Protein AF-A0A4R2S2D1-F1 (afdb_monomer_lite)

Sequence (231 aa):
MKLRLLSILGAMILLLSGCTYPNELNQQVDDLPIHIERVQSAVSSYQHEKKVLPYKYKEEERIFTSKYLVDFQAISGRTEIPPTAFERGGSYLYVLTDVEKKATVRVFDLRLNDKVKTFAERVGLYYQRNNEYPLGTKVSPSLYEIDFKKLGGEVSKIKSPYHSDLELSYLISDKGVLYLDYRMDYMRFIQAAKEKPAVGTDLRQWISPLSLQVPAYSPVIKWDGKEPILP

Secondary structure (DSSP, 8-state):
-HHHHHHHHHHHHHGGG----HHHHHHHHHTHHHHHHHHHHHHHHHHHHHSS--EEE-S-HHHHS-SEEE-TTTTTTTSPPPTTBGGGT-SEEEEEESTTT--EEEEEEHHHHHHHHHHHHHHHHHHHHHSS--EEEE-SSSEEEE-HHHHTS--PPEEPSS-TT-EEEEEEETT--EEEE-HHHHHHHHHH-SSPPPTT-BHHHHTGGG-SB--TT----EE-SSSEE--

Radius of gyration: 22.3 Å; chains: 1; bounding box: 44×82×48 Å

Foldseek 3Di:
DVVVVVVVVVVVVVVVVPPPPPPVLVVLVVCLVVLQVQLLVLQVVLCVVVVDGQFDAAPPCLFQVARTFHNCVSSPPSDDNDCLDVVNVHQWTWGWAPRVNDTGIAIAGNVVVVQVVVVLVLQVVLCVVPVFGQFDDDQAPFKGFGNQVSSVHDDDWDADPQDRPDTWGWMAGRVGQIATDCQVVLVVCQVPDPDHDDFFDFSQRVCPVVDRGGRGSHARWTHHPPGTGHD

Organism: NCBI:txid1544746

pLDDT: mean 88.17, std 14.42, range [39.09, 98.12]

Structure (mmCIF, N/CA/C/O backbone):
data_AF-A0A4R2S2D1-F1
#
_entry.id   AF-A0A4R2S2D1-F1
#
loop_
_atom_site.group_PDB
_atom_site.id
_atom_site.type_symbol
_atom_site.label_atom_id
_atom_site.label_alt_id
_atom_site.label_comp_id
_atom_site.label_asym_id
_atom_site.label_entity_id
_atom_site.label_seq_id
_atom_site.pdbx_PDB_ins_code
_atom_site.Cartn_x
_atom_site.Cartn_y
_atom_site.Cartn_z
_atom_site.occupancy
_atom_site.B_iso_or_equiv
_atom_site.auth_seq_id
_atom_site.auth_comp_id
_atom_site.auth_asym_id
_atom_site.auth_atom_id
_atom_site.pdbx_PDB_model_num
ATOM 1 N N . MET A 1 1 ? 17.262 61.311 14.769 1.00 52.41 1 MET A N 1
ATOM 2 C CA . MET A 1 1 ? 16.037 60.491 14.959 1.00 52.41 1 MET A CA 1
ATOM 3 C C . MET A 1 1 ? 15.709 59.572 13.782 1.00 52.41 1 MET A C 1
ATOM 5 O O . MET A 1 1 ? 15.416 58.415 14.041 1.00 52.41 1 MET A O 1
ATOM 9 N N . LYS A 1 2 ? 15.811 60.012 12.514 1.00 50.41 2 LYS A N 1
ATOM 10 C CA . LYS A 1 2 ? 15.465 59.182 11.335 1.00 50.41 2 LYS A CA 1
ATOM 11 C C . LYS A 1 2 ? 16.320 57.910 11.162 1.00 50.41 2 LYS A C 1
ATOM 13 O O . LYS A 1 2 ? 15.783 56.869 10.810 1.00 50.41 2 LYS A O 1
ATOM 18 N N . LEU A 1 3 ? 17.614 57.961 11.498 1.00 52.44 3 LEU A N 1
ATOM 19 C CA . LEU A 1 3 ? 18.520 56.805 11.379 1.00 52.44 3 LEU A CA 1
ATOM 20 C C . LEU A 1 3 ? 18.278 55.726 12.455 1.00 52.44 3 LEU A C 1
ATOM 22 O O . LEU A 1 3 ? 18.449 54.544 12.190 1.00 52.44 3 LEU A O 1
ATOM 26 N N . ARG A 1 4 ? 17.810 56.123 13.650 1.00 55.66 4 ARG A N 1
ATOM 27 C CA . ARG A 1 4 ? 17.464 55.186 14.736 1.00 55.66 4 ARG A CA 1
ATOM 28 C C . ARG A 1 4 ? 16.151 54.441 14.466 1.00 55.66 4 ARG A C 1
ATOM 30 O O . ARG A 1 4 ? 16.050 53.279 14.832 1.00 55.66 4 ARG A O 1
ATOM 37 N N . LEU A 1 5 ? 15.183 55.072 13.788 1.00 55.88 5 LEU A N 1
ATOM 38 C CA . LEU A 1 5 ? 13.944 54.398 13.370 1.00 55.88 5 LEU A CA 1
ATOM 39 C C . LEU A 1 5 ? 14.187 53.350 12.269 1.00 55.88 5 LEU A C 1
ATOM 41 O O . LEU A 1 5 ? 13.562 52.294 12.302 1.00 55.88 5 LEU A O 1
ATOM 45 N N . LEU A 1 6 ? 15.114 53.603 11.334 1.00 56.19 6 LEU A N 1
ATOM 46 C CA . LEU A 1 6 ? 15.461 52.639 10.279 1.00 56.19 6 LEU A CA 1
ATOM 47 C C . LEU A 1 6 ? 16.128 51.372 10.840 1.00 56.19 6 LEU A C 1
ATOM 49 O O . LEU A 1 6 ? 15.834 50.272 10.381 1.00 56.19 6 LEU A O 1
ATOM 53 N N . SER A 1 7 ? 16.981 51.510 11.862 1.00 58.22 7 SER A N 1
ATOM 54 C CA . SER A 1 7 ? 17.617 50.362 12.524 1.00 58.22 7 SER A CA 1
ATOM 55 C C . SER A 1 7 ? 16.629 49.502 13.318 1.00 58.22 7 SER A C 1
ATOM 57 O O . SER A 1 7 ? 16.797 48.288 13.376 1.00 58.22 7 SER A O 1
ATOM 59 N N . ILE A 1 8 ? 15.581 50.104 13.890 1.00 62.03 8 ILE A N 1
ATOM 60 C CA . ILE A 1 8 ? 14.532 49.372 14.620 1.00 62.03 8 ILE A CA 1
ATOM 61 C C . ILE A 1 8 ? 13.614 48.622 13.641 1.00 62.03 8 ILE A C 1
ATOM 63 O O . ILE A 1 8 ? 13.251 47.477 13.896 1.00 62.03 8 ILE A O 1
ATOM 67 N N . LEU A 1 9 ? 13.307 49.219 12.483 1.00 60.84 9 LEU A N 1
ATOM 68 C CA . LEU A 1 9 ? 12.490 48.578 11.448 1.00 60.84 9 LEU A CA 1
ATOM 69 C C . LEU A 1 9 ? 13.238 47.437 10.729 1.00 60.84 9 LEU A C 1
ATOM 71 O O . LEU A 1 9 ? 12.638 46.410 10.423 1.00 60.84 9 LEU A O 1
ATOM 75 N N . GLY A 1 10 ? 14.555 47.568 10.526 1.00 62.09 10 GLY A N 1
ATOM 76 C CA . GLY A 1 10 ? 15.399 46.502 9.968 1.00 62.09 10 GLY A CA 1
ATOM 77 C C . GLY A 1 10 ? 15.570 45.295 10.901 1.00 62.09 10 GLY A C 1
ATOM 78 O O . GLY A 1 10 ? 15.587 44.157 10.438 1.00 62.09 10 GLY A O 1
ATOM 79 N N . ALA A 1 11 ? 15.623 45.522 12.218 1.00 59.75 11 ALA A N 1
ATOM 80 C CA . ALA A 1 11 ? 15.702 44.447 13.210 1.00 59.75 11 ALA A CA 1
ATOM 81 C C . ALA A 1 11 ? 14.396 43.634 13.312 1.00 59.75 11 ALA A C 1
ATOM 83 O O . ALA A 1 11 ? 14.432 42.435 13.583 1.00 59.75 11 ALA A O 1
ATOM 84 N N . MET A 1 12 ? 13.247 44.260 13.041 1.00 59.00 12 MET A N 1
ATOM 85 C CA . MET A 1 12 ? 11.941 43.599 13.087 1.00 59.00 12 MET 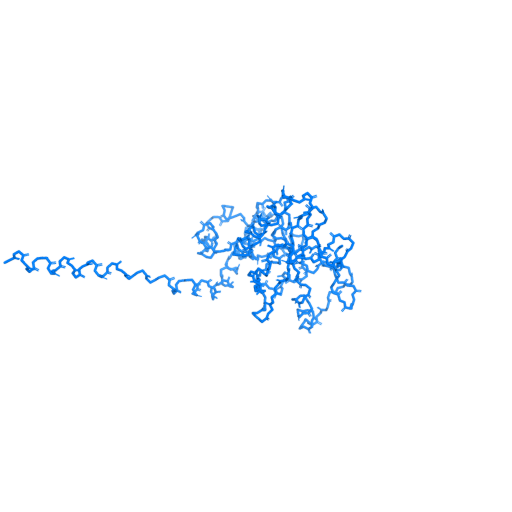A CA 1
ATOM 86 C C . MET A 1 12 ? 11.717 42.656 11.892 1.00 59.00 12 MET A C 1
ATOM 88 O O . MET A 1 12 ? 11.091 41.615 12.056 1.00 59.00 12 MET A O 1
ATOM 92 N N . ILE A 1 13 ? 12.297 42.952 10.720 1.00 60.38 13 ILE A N 1
ATOM 93 C CA . ILE A 1 13 ? 12.210 42.099 9.515 1.00 60.38 13 ILE A CA 1
ATOM 94 C C . ILE A 1 13 ? 13.024 40.802 9.679 1.00 60.38 13 ILE A C 1
ATOM 96 O O . ILE A 1 13 ? 12.615 39.750 9.193 1.00 60.38 13 ILE A O 1
ATOM 100 N N . LEU A 1 14 ? 14.132 40.832 10.429 1.00 58.16 14 LEU A N 1
ATOM 101 C CA . LEU A 1 14 ? 14.940 39.634 10.698 1.00 58.16 14 LEU A CA 1
ATOM 102 C C . LEU A 1 14 ? 14.238 38.636 11.637 1.00 58.16 14 LEU A C 1
ATOM 104 O O . LEU A 1 14 ? 14.454 37.433 11.509 1.00 58.16 14 LEU A O 1
ATOM 108 N N . LEU A 1 15 ? 13.338 39.105 12.511 1.00 55.78 15 LEU A N 1
ATOM 109 C CA . LEU A 1 15 ? 12.553 38.254 13.418 1.00 55.78 15 LEU A CA 1
ATOM 110 C C . LEU A 1 15 ? 11.395 37.511 12.725 1.00 55.78 15 LEU A C 1
ATOM 112 O O . LEU A 1 15 ? 10.888 36.538 13.273 1.00 55.78 15 LEU A O 1
ATOM 116 N N . LEU A 1 16 ? 11.008 37.915 11.510 1.00 53.25 16 LEU A N 1
ATOM 117 C CA . LEU A 1 16 ? 9.993 37.225 10.698 1.00 53.25 16 LEU A CA 1
ATOM 118 C C . LEU A 1 16 ? 10.577 36.125 9.792 1.00 53.25 16 LEU A C 1
ATOM 120 O O . LEU A 1 16 ? 9.830 35.456 9.087 1.00 53.25 16 LEU A O 1
ATOM 124 N N . SER A 1 17 ? 11.895 35.897 9.831 1.00 51.44 17 SER A N 1
ATOM 125 C CA . SER A 1 17 ? 12.558 34.842 9.040 1.00 51.44 17 SER A CA 1
ATOM 126 C C . SER A 1 17 ? 12.583 33.479 9.752 1.00 51.44 17 SER A C 1
ATOM 128 O O . SER A 1 17 ? 13.152 32.517 9.241 1.00 51.44 17 SER A O 1
ATOM 130 N N . GLY A 1 18 ? 11.982 33.382 10.941 1.00 49.09 18 GLY A N 1
ATOM 131 C CA . GLY A 1 18 ? 11.894 32.164 11.745 1.00 49.09 18 GLY A CA 1
ATOM 132 C C . GLY A 1 18 ? 10.680 31.303 11.401 1.00 49.09 18 GLY A C 1
ATOM 133 O O . GLY A 1 18 ? 9.847 31.054 12.264 1.00 49.09 18 GLY A O 1
ATOM 134 N N . CYS A 1 19 ? 10.565 30.824 10.161 1.00 55.53 19 CYS A N 1
ATOM 135 C CA . CYS A 1 19 ? 9.655 29.719 9.851 1.00 55.53 19 CYS A CA 1
ATOM 136 C C . CYS A 1 19 ? 10.265 28.408 10.369 1.00 55.53 19 CYS A C 1
ATOM 138 O O . CYS A 1 19 ? 10.917 27.669 9.633 1.00 55.53 19 CYS A O 1
ATOM 140 N N . THR A 1 20 ? 10.068 28.103 11.650 1.00 45.72 20 THR A N 1
ATOM 141 C CA . THR A 1 20 ? 10.385 26.792 12.228 1.00 45.72 20 THR A CA 1
ATOM 142 C C . THR A 1 20 ? 9.319 25.763 11.829 1.00 45.72 20 THR A C 1
ATOM 144 O O . THR A 1 20 ? 8.467 25.404 12.628 1.00 45.72 20 THR A O 1
ATOM 147 N N . TYR A 1 21 ? 9.375 25.280 10.587 1.00 50.12 21 TYR A N 1
ATOM 148 C CA . TYR A 1 21 ? 8.619 24.121 10.084 1.00 50.12 21 TYR A CA 1
ATOM 149 C C . TYR A 1 21 ? 9.302 22.723 10.158 1.00 50.12 21 TYR A C 1
ATOM 151 O O . TYR A 1 21 ? 8.706 21.776 9.649 1.00 50.12 21 TYR A O 1
ATOM 159 N N . PRO A 1 22 ? 10.490 22.485 10.772 1.00 41.56 22 PRO A N 1
ATOM 160 C CA . PRO A 1 22 ? 11.024 21.113 10.843 1.00 41.56 22 PRO A CA 1
ATOM 161 C C . PRO A 1 22 ? 10.420 20.241 11.955 1.00 41.56 22 PRO A C 1
ATOM 163 O O . PRO A 1 22 ? 10.513 19.019 11.878 1.00 41.56 22 PRO A O 1
ATOM 166 N N . ASN A 1 23 ? 9.860 20.840 13.015 1.00 39.09 23 ASN A N 1
ATOM 167 C CA . ASN A 1 23 ? 9.545 20.099 14.244 1.00 39.09 23 ASN A CA 1
ATOM 168 C C . ASN A 1 23 ? 8.127 19.499 14.257 1.00 39.09 23 ASN A C 1
ATOM 170 O O . ASN A 1 23 ? 7.932 18.412 14.793 1.00 39.09 23 ASN A O 1
ATOM 174 N N . GLU A 1 24 ? 7.157 20.152 13.610 1.00 42.94 24 GLU A N 1
ATOM 175 C CA . GLU A 1 24 ? 5.775 19.650 13.530 1.00 42.94 24 GLU A CA 1
ATOM 176 C C . GLU A 1 24 ? 5.662 18.394 12.653 1.00 42.94 24 GLU A C 1
ATOM 178 O O . GLU A 1 24 ? 4.937 17.465 13.000 1.00 42.94 24 GLU A O 1
ATOM 183 N N . LEU A 1 25 ? 6.435 18.313 11.560 1.00 44.09 25 LEU A N 1
ATOM 184 C CA . LEU A 1 25 ? 6.447 17.132 10.687 1.00 44.09 25 LEU A CA 1
ATOM 185 C C . LEU A 1 25 ? 6.977 15.877 11.397 1.00 44.09 25 LEU A C 1
ATOM 187 O O . LEU A 1 25 ? 6.502 14.779 11.117 1.00 44.09 25 LEU A O 1
ATOM 191 N N . ASN A 1 26 ? 7.952 16.032 12.298 1.00 43.12 26 ASN A N 1
ATOM 192 C CA . ASN A 1 26 ? 8.534 14.906 13.030 1.00 43.12 26 ASN A CA 1
ATOM 193 C C . ASN A 1 26 ? 7.620 14.439 14.175 1.00 43.12 26 ASN A C 1
ATOM 195 O O . ASN A 1 26 ? 7.424 13.238 14.325 1.00 43.12 26 ASN A O 1
ATOM 199 N N . GLN A 1 27 ? 6.974 15.358 14.907 1.00 43.22 27 GLN A N 1
ATOM 200 C CA . GLN A 1 27 ? 5.973 14.999 15.929 1.00 43.22 27 GLN A CA 1
ATOM 201 C C . GLN A 1 27 ? 4.743 14.296 15.323 1.00 43.22 27 GLN A C 1
ATOM 203 O O . GLN A 1 27 ? 4.222 13.340 15.891 1.00 43.22 27 GLN A O 1
ATOM 208 N N . GLN A 1 28 ? 4.318 14.694 14.118 1.00 49.19 28 GLN A N 1
ATOM 209 C CA . GLN A 1 28 ? 3.194 14.064 13.414 1.00 49.19 28 GLN A CA 1
ATOM 210 C C . GLN A 1 28 ? 3.422 12.587 13.045 1.00 49.19 28 GLN A C 1
ATOM 212 O O . GLN A 1 28 ? 2.443 11.854 12.881 1.00 49.19 28 GLN A O 1
ATOM 217 N N . VAL A 1 29 ? 4.673 12.139 12.884 1.00 54.09 29 VAL A N 1
ATOM 218 C CA . VAL A 1 29 ? 4.982 10.729 12.583 1.00 54.09 29 VAL A CA 1
ATOM 219 C C . VAL A 1 29 ? 4.905 9.865 13.846 1.00 54.09 29 VAL A C 1
ATOM 221 O O . VAL A 1 29 ? 4.351 8.768 13.770 1.00 54.09 29 VAL A O 1
ATOM 224 N N . ASP A 1 30 ? 5.360 10.372 14.995 1.00 63.72 30 ASP A N 1
ATOM 225 C CA . ASP A 1 30 ? 5.328 9.641 16.272 1.00 63.72 30 ASP A CA 1
ATOM 226 C C . ASP A 1 30 ? 3.899 9.462 16.815 1.00 63.72 30 ASP A C 1
ATOM 228 O O . ASP A 1 30 ? 3.574 8.418 17.380 1.00 63.72 30 ASP A O 1
ATOM 232 N N . ASP A 1 31 ? 3.003 10.420 16.555 1.00 85.81 31 ASP A N 1
ATOM 233 C CA . ASP A 1 31 ? 1.603 10.363 17.004 1.00 85.81 31 ASP A CA 1
ATOM 234 C C . ASP A 1 31 ? 0.675 9.583 16.058 1.00 85.81 31 ASP A C 1
ATOM 236 O O . ASP A 1 31 ? -0.514 9.404 16.342 1.00 85.81 31 ASP A O 1
ATOM 240 N N . LEU A 1 32 ? 1.164 9.116 14.904 1.00 91.38 32 LEU A N 1
ATOM 241 C CA . LEU A 1 32 ? 0.341 8.384 13.936 1.00 91.38 32 LEU A CA 1
ATOM 242 C C . LEU A 1 32 ? -0.402 7.170 14.541 1.00 91.38 32 LEU A C 1
ATOM 244 O O . LEU A 1 32 ? -1.595 7.033 14.252 1.00 91.38 32 LEU A O 1
ATOM 248 N N . PRO A 1 33 ? 0.215 6.316 15.387 1.00 93.75 33 PRO A N 1
ATOM 249 C CA . PRO A 1 33 ? -0.498 5.221 16.044 1.00 93.75 33 PRO A CA 1
ATOM 250 C C . PRO A 1 33 ? -1.671 5.725 16.898 1.00 93.75 33 PRO A C 1
ATOM 252 O O . PRO A 1 33 ? -2.781 5.208 16.782 1.00 93.75 33 PRO A O 1
ATOM 255 N N . ILE A 1 34 ? -1.453 6.787 17.682 1.00 94.94 34 ILE A N 1
ATOM 256 C CA . ILE A 1 34 ? -2.469 7.399 18.551 1.00 94.94 34 ILE A CA 1
ATOM 257 C C . ILE A 1 34 ? -3.626 7.947 17.708 1.00 94.94 34 ILE A C 1
ATOM 259 O O . ILE A 1 34 ? -4.801 7.744 18.026 1.00 94.94 34 ILE A O 1
ATOM 263 N N . HIS A 1 35 ? -3.316 8.611 16.594 1.00 95.75 35 HIS A N 1
ATOM 264 C CA . HIS A 1 35 ? -4.328 9.113 15.673 1.00 95.75 35 HIS A CA 1
ATOM 265 C C . HIS A 1 35 ? -5.163 7.988 15.048 1.00 95.75 35 HIS A C 1
ATOM 267 O O . HIS A 1 35 ? -6.390 8.098 14.992 1.00 95.75 35 HIS A O 1
ATOM 273 N N . ILE A 1 36 ? -4.525 6.893 14.622 1.00 96.50 36 ILE A N 1
ATOM 274 C CA . ILE A 1 36 ? -5.213 5.715 14.079 1.00 96.50 36 ILE A CA 1
ATOM 275 C C . ILE A 1 36 ? -6.134 5.092 15.125 1.00 96.50 36 ILE A C 1
ATOM 277 O O . ILE A 1 36 ? -7.293 4.822 14.813 1.00 96.50 36 ILE A O 1
ATOM 281 N N . GLU A 1 37 ? -5.673 4.914 16.362 1.00 96.44 37 GLU A N 1
ATOM 282 C CA . GLU A 1 37 ? -6.500 4.378 17.449 1.00 96.44 37 GLU A CA 1
ATOM 283 C C . GLU A 1 37 ? -7.700 5.276 17.763 1.00 96.44 37 GLU A C 1
ATOM 285 O O . GLU A 1 37 ? -8.822 4.789 17.936 1.00 96.44 37 GLU A O 1
ATOM 290 N N . ARG A 1 38 ? -7.504 6.599 17.765 1.00 96.81 38 ARG A N 1
ATOM 291 C CA . ARG A 1 38 ? -8.589 7.562 17.977 1.00 96.81 38 ARG A CA 1
ATOM 292 C C . ARG A 1 38 ? -9.660 7.454 16.890 1.00 96.81 38 ARG A C 1
ATOM 294 O O . ARG A 1 38 ? -10.852 7.408 17.202 1.00 96.81 38 ARG A O 1
ATOM 301 N N . VAL A 1 39 ? -9.248 7.376 15.624 1.00 98.06 39 VAL A N 1
ATOM 302 C CA . VAL A 1 39 ? -10.174 7.193 14.496 1.00 98.06 39 VAL A CA 1
ATOM 303 C C . VAL A 1 39 ? -10.835 5.815 14.554 1.00 98.06 39 VAL A C 1
ATOM 305 O O . VAL A 1 39 ? -12.047 5.725 14.370 1.00 98.06 39 VAL A O 1
ATOM 308 N N . GLN A 1 40 ? -10.094 4.755 14.890 1.00 97.88 40 GLN A N 1
ATOM 309 C CA . GLN A 1 40 ? -10.640 3.410 15.088 1.00 97.88 40 GLN A CA 1
ATOM 310 C C . GLN A 1 40 ? -11.744 3.399 16.145 1.00 97.88 40 GLN A C 1
ATOM 312 O O . GLN A 1 40 ? -12.795 2.807 15.914 1.00 97.88 40 GLN A O 1
ATOM 317 N N . SER A 1 41 ? -11.540 4.064 17.282 1.00 97.88 41 SER A N 1
ATOM 318 C CA . SER A 1 41 ? -12.549 4.162 18.341 1.00 97.88 41 SER A CA 1
ATOM 319 C C . SER A 1 41 ? -13.828 4.850 17.847 1.00 97.88 41 SER A C 1
ATOM 321 O O . SER A 1 41 ? -14.935 4.349 18.061 1.00 97.88 41 SER A O 1
ATOM 323 N N . ALA A 1 42 ? -13.691 5.945 17.092 1.00 98.06 42 ALA A N 1
ATOM 324 C CA . ALA A 1 42 ? -14.827 6.652 16.503 1.00 98.06 42 ALA A CA 1
ATOM 325 C C . ALA A 1 42 ? -15.583 5.807 15.464 1.00 98.06 42 ALA A C 1
ATOM 327 O O . ALA A 1 42 ? -16.815 5.783 15.476 1.00 98.06 42 ALA A O 1
ATOM 328 N N . VAL A 1 43 ? -14.858 5.078 14.608 1.00 98.12 43 VAL A N 1
ATOM 329 C CA . VAL A 1 43 ? -15.425 4.128 13.637 1.00 98.12 43 VAL A CA 1
ATOM 330 C C . VAL A 1 43 ? -16.186 3.012 14.355 1.00 98.12 43 VAL A C 1
ATOM 332 O O . VAL A 1 43 ? -17.338 2.747 14.014 1.00 98.12 43 VAL A O 1
ATOM 335 N N . SER A 1 44 ? -15.587 2.405 15.382 1.00 97.38 44 SER A N 1
ATOM 336 C CA . SER A 1 44 ? -16.212 1.342 16.178 1.00 97.38 44 SER A CA 1
ATOM 337 C C . SER A 1 44 ? -17.476 1.833 16.891 1.00 97.38 44 SER A C 1
ATOM 339 O O . SER A 1 44 ? -18.506 1.161 16.859 1.00 97.38 44 SER A O 1
ATOM 341 N N . SER A 1 45 ? -17.435 3.028 17.492 1.00 97.44 45 SER A N 1
ATOM 342 C CA . SER A 1 45 ? -18.599 3.661 18.127 1.00 97.44 45 SER A CA 1
ATOM 343 C C . SER A 1 45 ? -19.722 3.920 17.117 1.00 97.44 45 SER A C 1
ATOM 345 O O . SER A 1 45 ? -20.880 3.580 17.373 1.00 97.44 45 SER A O 1
ATOM 347 N N . TYR A 1 46 ? -19.382 4.459 15.943 1.00 97.69 46 TYR A N 1
ATOM 348 C CA . TYR A 1 46 ? -20.338 4.696 14.865 1.00 97.69 46 TYR A CA 1
ATOM 349 C C . TYR A 1 46 ? -20.980 3.391 14.380 1.00 97.69 46 TYR A C 1
ATOM 351 O O . TYR A 1 46 ? -22.204 3.312 14.291 1.00 97.69 46 TYR A O 1
ATOM 359 N N . GLN A 1 47 ? -20.180 2.350 14.129 1.00 96.62 47 GLN A N 1
ATOM 360 C CA . GLN A 1 47 ? -20.678 1.042 13.703 1.00 96.62 47 GLN A CA 1
ATOM 361 C C . GLN A 1 47 ? -21.581 0.408 14.764 1.00 96.62 47 GLN A C 1
ATOM 363 O O . GLN A 1 47 ? -22.620 -0.161 14.431 1.00 96.62 47 GLN A O 1
ATOM 368 N N . HIS A 1 48 ? -21.224 0.528 16.043 1.00 96.00 48 HIS A N 1
ATOM 369 C CA . HIS A 1 48 ? -22.034 0.001 17.135 1.00 96.00 48 HIS A CA 1
ATOM 370 C C . HIS A 1 48 ? -23.428 0.647 17.183 1.00 96.00 48 HIS A C 1
ATOM 372 O O . HIS A 1 48 ? -24.421 -0.065 17.355 1.00 96.00 48 HIS A O 1
ATOM 378 N N . GLU A 1 49 ? -23.508 1.968 16.999 1.00 96.94 49 GLU A N 1
ATOM 379 C CA . GLU A 1 49 ? -24.765 2.722 17.045 1.00 96.94 49 GLU A CA 1
ATOM 380 C C . GLU A 1 49 ? -25.585 2.590 15.754 1.00 96.94 49 GLU A C 1
ATOM 382 O O . GLU A 1 49 ? -26.780 2.309 15.806 1.00 96.94 49 GLU A O 1
ATOM 387 N N . LYS A 1 50 ? -24.958 2.792 14.590 1.00 96.44 50 LYS A N 1
ATOM 388 C CA . LYS A 1 50 ? -25.645 2.866 13.290 1.00 96.44 50 LYS A CA 1
ATOM 389 C C . LYS A 1 50 ? -25.750 1.525 12.568 1.00 96.44 50 LYS A C 1
ATOM 391 O O . LYS A 1 50 ? -26.456 1.439 11.570 1.00 96.44 50 LYS A O 1
ATOM 396 N N . LYS A 1 51 ? -25.048 0.491 13.045 1.00 96.12 51 LYS A N 1
ATOM 397 C CA . LYS A 1 51 ? -24.951 -0.846 12.424 1.00 96.12 51 LYS A CA 1
ATOM 398 C C . LYS A 1 51 ? -24.384 -0.847 10.995 1.00 96.12 51 LYS A C 1
ATOM 400 O O . LYS A 1 51 ? -24.476 -1.854 10.303 1.00 96.12 51 LYS A O 1
ATOM 405 N N . VAL A 1 52 ? -23.749 0.249 10.577 1.00 96.00 52 VAL A N 1
ATOM 406 C CA . VAL A 1 52 ? -23.070 0.412 9.282 1.00 96.00 52 VAL A CA 1
ATOM 407 C C . VAL A 1 52 ? -21.705 1.073 9.484 1.00 96.00 52 VAL A C 1
ATOM 409 O O . VAL A 1 52 ? -21.494 1.772 10.474 1.00 96.00 52 VAL A O 1
ATOM 412 N N . LEU A 1 53 ? -20.765 0.842 8.565 1.00 97.06 53 LEU A N 1
ATOM 413 C CA . LEU A 1 53 ? -19.425 1.436 8.620 1.00 97.06 53 LEU A CA 1
ATOM 414 C C . LEU A 1 53 ? -19.410 2.843 7.989 1.00 97.06 53 LEU A C 1
ATOM 416 O O . LEU A 1 53 ? -20.040 3.038 6.949 1.00 97.06 53 LEU A O 1
ATOM 420 N N . PRO A 1 54 ? -18.668 3.811 8.558 1.00 97.19 54 PRO A N 1
ATOM 421 C CA . PRO A 1 54 ? -18.555 5.159 8.012 1.00 97.19 54 PRO A CA 1
ATOM 422 C C . PRO A 1 54 ? -17.458 5.216 6.940 1.00 97.19 54 PRO A C 1
ATOM 424 O O . PRO A 1 54 ? -16.297 5.505 7.240 1.00 97.19 54 PRO A O 1
ATOM 427 N N . TYR A 1 55 ? -17.808 4.924 5.686 1.00 97.00 55 TYR A N 1
ATOM 428 C CA . TYR A 1 55 ? -16.852 4.958 4.578 1.00 97.00 55 TYR A CA 1
ATOM 429 C C . TYR A 1 55 ? -17.379 5.641 3.318 1.00 97.00 55 TYR A C 1
ATOM 431 O O . TYR A 1 55 ? -18.573 5.640 3.028 1.00 97.00 55 TYR A O 1
ATOM 439 N N . LYS A 1 56 ? -16.441 6.141 2.512 1.00 95.25 56 LYS A N 1
ATOM 440 C CA . LYS A 1 56 ? -16.640 6.531 1.116 1.00 95.25 56 LYS A CA 1
ATOM 441 C C . LYS A 1 56 ? -16.052 5.451 0.217 1.00 95.25 56 LYS A C 1
ATOM 443 O O . LYS A 1 56 ? -14.858 5.153 0.298 1.00 95.25 56 LYS A O 1
ATOM 448 N N . TYR A 1 57 ? -16.892 4.869 -0.636 1.00 93.56 57 TYR A N 1
ATOM 449 C CA . TYR A 1 57 ? -16.465 3.822 -1.559 1.00 93.56 57 TYR A CA 1
ATOM 450 C C . TYR A 1 57 ? -15.594 4.393 -2.687 1.00 93.56 57 TYR A C 1
ATOM 452 O O . TYR A 1 57 ? -15.885 5.457 -3.242 1.00 93.56 57 TYR A O 1
ATOM 460 N N . LYS A 1 58 ? -14.533 3.668 -3.040 1.00 88.00 58 LYS A N 1
ATOM 461 C CA . LYS A 1 58 ? -13.654 3.927 -4.181 1.00 88.00 58 LYS A CA 1
ATOM 462 C C . LYS A 1 58 ? -13.513 2.651 -4.996 1.00 88.00 58 LYS A C 1
ATOM 464 O O . LYS A 1 58 ? -13.120 1.616 -4.473 1.00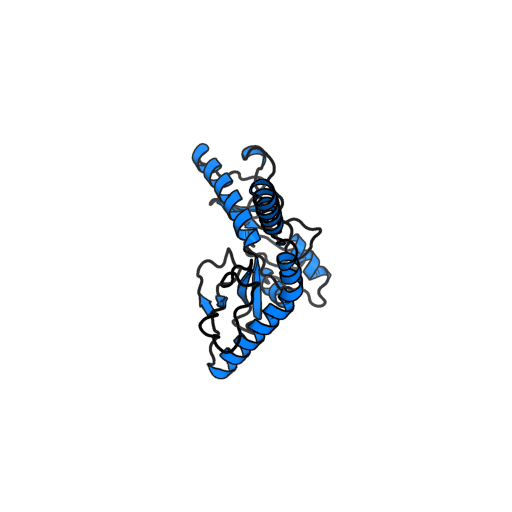 88.00 58 LYS A O 1
ATOM 469 N N . GLU A 1 59 ? -13.820 2.744 -6.283 1.00 83.38 59 GLU A N 1
ATOM 470 C CA . GLU A 1 59 ? -13.753 1.596 -7.187 1.00 83.38 59 GLU A CA 1
ATOM 471 C C . GLU A 1 59 ? -12.302 1.167 -7.465 1.00 83.38 59 GLU A C 1
ATOM 473 O O . GLU A 1 59 ? -11.995 -0.027 -7.473 1.00 83.38 59 GLU A O 1
ATOM 478 N N . GLU A 1 60 ? -11.388 2.134 -7.615 1.00 80.50 60 GLU A N 1
ATOM 479 C CA . GLU A 1 60 ? -9.963 1.870 -7.834 1.00 80.50 60 GLU A CA 1
ATOM 480 C C . GLU A 1 60 ? -9.262 1.426 -6.538 1.00 80.50 60 GLU A C 1
ATOM 482 O O . GLU A 1 60 ? -8.682 2.221 -5.800 1.00 80.50 60 GLU A O 1
ATOM 487 N N . GLU A 1 61 ? -9.271 0.117 -6.287 1.00 82.06 61 GLU A N 1
ATOM 488 C CA . GLU A 1 61 ? -8.571 -0.497 -5.151 1.00 82.06 61 GLU A CA 1
ATOM 489 C C . GLU A 1 61 ? -7.045 -0.468 -5.313 1.00 82.06 61 GLU A C 1
ATOM 491 O O . GLU A 1 61 ? -6.323 -0.449 -4.325 1.00 82.06 61 GLU A O 1
ATOM 496 N N . ARG A 1 62 ? -6.531 -0.460 -6.550 1.00 85.88 62 ARG A N 1
ATOM 497 C CA . ARG A 1 62 ? -5.093 -0.596 -6.844 1.00 85.88 62 ARG A CA 1
ATOM 498 C C . ARG A 1 62 ? -4.228 0.387 -6.050 1.00 85.88 62 ARG A C 1
ATOM 500 O O . ARG A 1 62 ? -3.189 -0.003 -5.533 1.00 85.88 62 ARG A O 1
ATOM 507 N N . ILE A 1 63 ? -4.644 1.651 -5.974 1.00 84.44 63 ILE A N 1
ATOM 508 C CA . ILE A 1 63 ? -3.861 2.708 -5.323 1.00 84.44 63 ILE A CA 1
ATOM 509 C C . ILE A 1 63 ? -3.829 2.481 -3.813 1.00 84.44 63 ILE A C 1
ATOM 511 O O . ILE A 1 63 ? -2.756 2.378 -3.227 1.00 84.44 63 ILE A O 1
ATOM 515 N N . PHE A 1 64 ? -5.001 2.368 -3.191 1.00 82.75 64 PHE A N 1
ATOM 516 C CA . PHE A 1 64 ? -5.133 2.360 -1.733 1.00 82.75 64 PHE A CA 1
ATOM 517 C C . PHE A 1 64 ? -5.066 0.964 -1.112 1.00 82.75 64 PHE A C 1
ATOM 519 O O . PHE A 1 64 ? -5.122 0.852 0.106 1.00 82.75 64 PHE A O 1
ATOM 526 N N . THR A 1 65 ? -5.056 -0.088 -1.935 1.00 85.06 65 THR A N 1
ATOM 527 C CA . THR A 1 65 ? -5.272 -1.495 -1.540 1.00 85.06 65 THR A CA 1
ATOM 528 C C . THR A 1 65 ? -6.473 -1.709 -0.612 1.00 85.06 65 THR A C 1
ATOM 530 O O . THR A 1 65 ? -6.571 -2.683 0.132 1.00 85.06 65 THR A O 1
ATOM 533 N N . SER A 1 66 ? -7.428 -0.787 -0.714 1.00 87.38 66 SER A N 1
ATOM 534 C CA . SER A 1 66 ? -8.722 -0.767 -0.059 1.00 87.38 66 SER A CA 1
ATOM 535 C C . SER A 1 66 ? -9.690 0.026 -0.935 1.00 87.38 66 SER A C 1
ATOM 537 O O . SER A 1 66 ? -9.298 0.951 -1.648 1.00 87.38 66 SER A O 1
ATOM 539 N N . LYS A 1 67 ? -10.971 -0.331 -0.864 1.00 91.50 67 LYS A N 1
ATOM 540 C CA . LYS A 1 67 ? -12.069 0.392 -1.516 1.00 91.50 67 LYS A CA 1
ATOM 541 C C . LYS A 1 67 ? -12.788 1.354 -0.572 1.00 91.50 67 LYS A C 1
ATOM 543 O O . LYS A 1 67 ? -13.768 1.975 -0.969 1.00 91.50 67 LYS A O 1
ATOM 548 N N . TYR A 1 68 ? -12.348 1.462 0.679 1.00 95.06 68 TYR A N 1
ATOM 549 C CA . TYR A 1 68 ? -13.130 2.063 1.755 1.00 95.06 68 TYR A CA 1
ATOM 550 C C . TYR A 1 68 ? -12.328 3.178 2.424 1.00 95.06 68 TYR A C 1
ATOM 552 O O . TYR A 1 68 ? -11.586 2.932 3.371 1.00 95.06 68 TYR A O 1
ATOM 560 N N . LEU A 1 69 ? -12.463 4.413 1.941 1.00 95.75 69 LEU A N 1
ATOM 561 C CA . LEU A 1 69 ? -11.899 5.574 2.638 1.00 95.75 69 LEU A CA 1
ATOM 562 C C . LEU A 1 69 ? -12.758 5.888 3.863 1.00 95.75 69 LEU A C 1
ATOM 564 O O . LEU A 1 69 ? -13.980 5.833 3.764 1.00 95.75 69 LEU A O 1
ATOM 568 N N . VAL A 1 70 ? -12.155 6.245 4.994 1.00 97.50 70 VAL A N 1
ATOM 569 C CA . VAL A 1 70 ? -12.912 6.658 6.186 1.00 97.50 70 VAL A CA 1
ATOM 570 C C . VAL A 1 70 ? -13.711 7.924 5.876 1.00 97.50 70 VAL A C 1
ATOM 572 O O . VAL A 1 70 ? -13.179 8.899 5.346 1.00 97.50 70 VAL A O 1
ATOM 575 N N . ASP A 1 71 ? -15.000 7.926 6.218 1.00 97.44 71 ASP A N 1
ATOM 576 C CA . ASP A 1 71 ? -15.836 9.117 6.099 1.00 97.44 71 ASP A CA 1
ATOM 577 C C . ASP A 1 71 ? -15.809 9.944 7.390 1.00 97.44 71 ASP A C 1
ATOM 579 O O . ASP A 1 71 ? -16.625 9.754 8.295 1.00 97.44 71 ASP A O 1
ATOM 583 N N . PHE A 1 72 ? -14.884 10.904 7.461 1.00 97.38 72 PHE A N 1
ATOM 584 C CA . PHE A 1 72 ? -14.785 11.828 8.594 1.00 97.38 72 PHE A CA 1
ATOM 585 C C . PHE A 1 72 ? -16.044 12.675 8.821 1.00 97.38 72 PHE A C 1
ATOM 587 O O . PHE A 1 72 ? -16.298 13.092 9.950 1.00 97.38 72 PHE A O 1
ATOM 594 N N . GLN A 1 73 ? -16.858 12.915 7.787 1.00 95.69 73 GLN A N 1
ATOM 595 C CA . GLN A 1 73 ? -18.110 13.653 7.942 1.00 95.69 73 GLN A CA 1
ATOM 596 C C . GLN A 1 73 ? -19.142 12.817 8.707 1.00 95.69 73 GLN A C 1
ATOM 598 O O . GLN A 1 73 ? -19.816 13.334 9.599 1.00 95.69 73 GLN A O 1
ATOM 603 N N . ALA A 1 74 ? -19.223 11.516 8.415 1.00 96.19 74 ALA A N 1
ATOM 604 C CA . ALA A 1 74 ? -20.133 10.594 9.093 1.00 96.19 74 ALA A CA 1
ATOM 605 C C . ALA A 1 74 ? -19.809 10.430 10.589 1.00 96.19 74 ALA A C 1
ATOM 607 O O . ALA A 1 74 ? -20.718 10.288 11.405 1.00 96.19 74 ALA A O 1
ATOM 608 N N . ILE A 1 75 ? -18.527 10.486 10.963 1.00 95.56 75 ILE A N 1
ATOM 609 C CA . ILE A 1 75 ? -18.073 10.409 12.364 1.00 95.56 75 ILE A CA 1
ATOM 610 C C . ILE A 1 75 ? -17.824 11.781 13.006 1.00 95.56 75 ILE A C 1
ATOM 612 O O . ILE A 1 75 ? -17.233 11.858 14.088 1.00 95.56 75 ILE A O 1
ATOM 616 N N . SER A 1 76 ? -18.287 12.859 12.367 1.00 90.31 76 SER A N 1
ATOM 617 C CA . SER A 1 76 ? -18.198 14.207 12.927 1.00 90.31 76 SER A CA 1
ATOM 618 C C . SER A 1 76 ? -18.890 14.270 14.299 1.00 90.31 76 SER A C 1
ATOM 620 O O . SER A 1 76 ? -19.957 13.696 14.512 1.00 90.31 76 SER A O 1
ATOM 622 N N . GLY A 1 77 ? -18.221 14.881 15.281 1.00 90.19 77 GLY A N 1
ATOM 623 C CA . GLY A 1 77 ? -18.670 14.919 16.680 1.00 90.19 77 GLY A CA 1
ATOM 624 C C . GLY A 1 77 ? -18.265 13.714 17.543 1.00 90.19 77 GLY A C 1
ATOM 625 O O . GLY A 1 77 ? -18.365 13.799 18.762 1.00 90.19 77 GLY A O 1
ATOM 626 N N . ARG A 1 78 ? -17.759 12.617 16.957 1.00 93.00 78 ARG A N 1
ATOM 627 C CA . ARG A 1 78 ? -17.155 11.494 17.716 1.00 93.00 78 ARG A CA 1
ATOM 628 C C . ARG A 1 78 ? -15.650 11.622 17.853 1.00 93.00 78 ARG A C 1
ATOM 630 O O . ARG A 1 78 ? -15.059 11.122 18.804 1.00 93.00 78 ARG A O 1
ATOM 637 N N . THR A 1 79 ? -15.027 12.254 16.871 1.00 92.38 79 THR A N 1
ATOM 638 C CA . THR A 1 79 ? -13.605 12.553 16.878 1.00 92.38 79 THR A CA 1
ATOM 639 C C . THR A 1 79 ? -13.336 13.775 16.023 1.00 92.38 79 THR A C 1
ATOM 641 O O . THR A 1 79 ? -14.058 14.053 15.062 1.00 92.38 79 THR A O 1
ATOM 644 N N . GLU A 1 80 ? -12.284 14.501 16.370 1.00 93.25 80 GLU A N 1
ATOM 645 C CA . GLU A 1 80 ? -11.715 15.498 15.481 1.00 93.25 80 GLU A CA 1
ATOM 646 C C . GLU A 1 80 ? -10.877 14.811 14.404 1.00 93.25 80 GLU A C 1
ATOM 648 O O . GLU A 1 80 ? -10.202 13.806 14.660 1.00 93.25 80 GLU A O 1
ATOM 653 N N . ILE A 1 81 ? -10.878 15.386 13.201 1.00 95.38 81 ILE A N 1
ATOM 654 C CA . ILE A 1 81 ? -10.007 14.926 12.120 1.00 95.38 81 ILE A CA 1
ATOM 655 C C . ILE A 1 81 ? -8.548 15.094 12.580 1.00 95.38 81 ILE A C 1
ATOM 657 O O . ILE A 1 81 ? -8.167 16.207 12.951 1.00 95.38 81 ILE A O 1
ATOM 661 N N . PRO A 1 82 ? -7.733 14.023 12.597 1.00 94.88 82 PRO A N 1
ATOM 662 C CA . PRO A 1 82 ? -6.336 14.116 13.004 1.00 94.88 82 PRO A CA 1
ATOM 663 C C . PRO A 1 82 ? -5.530 15.098 12.141 1.00 94.88 82 PRO A C 1
ATOM 665 O O . PRO A 1 82 ? -5.774 15.167 10.938 1.00 94.88 82 PRO A O 1
ATOM 668 N N . PRO A 1 83 ? -4.517 15.789 12.695 1.00 93.69 83 PRO A N 1
ATOM 669 C CA . PRO A 1 83 ? -3.618 16.641 11.909 1.00 93.69 83 PRO A CA 1
ATOM 670 C C . PRO A 1 83 ? -2.819 15.849 10.862 1.00 93.69 83 PRO A C 1
ATOM 672 O O . PRO A 1 83 ? -2.430 16.388 9.835 1.00 93.69 83 PRO A O 1
ATOM 675 N N . THR A 1 84 ? -2.614 14.549 11.089 1.00 94.38 84 THR A N 1
ATOM 676 C CA . THR A 1 84 ? -1.979 13.634 10.131 1.00 94.38 84 THR A CA 1
ATOM 677 C C . THR A 1 84 ? -2.855 13.321 8.917 1.00 94.38 84 THR A C 1
ATOM 679 O O . THR A 1 84 ? -2.330 12.863 7.901 1.00 94.38 84 THR A O 1
ATOM 682 N N . ALA A 1 85 ? -4.167 13.567 8.995 1.00 95.62 85 ALA A N 1
ATOM 683 C CA . ALA A 1 85 ? -5.092 13.320 7.900 1.00 95.62 85 ALA A CA 1
ATOM 684 C C . ALA A 1 85 ? -4.967 14.386 6.805 1.00 95.62 85 ALA A C 1
ATOM 686 O O . ALA A 1 85 ? -4.816 15.578 7.081 1.00 95.62 85 ALA A O 1
ATOM 687 N N . PHE A 1 86 ? -5.095 13.959 5.554 1.00 94.31 86 PHE A N 1
ATOM 688 C CA . PHE A 1 86 ? -5.047 14.825 4.380 1.00 94.31 86 PHE A CA 1
ATOM 689 C C . PHE A 1 86 ? -6.077 15.958 4.432 1.00 94.31 86 PHE A C 1
ATOM 691 O O . PHE A 1 86 ? -5.777 17.096 4.082 1.00 94.31 86 PHE A O 1
ATOM 698 N N . GLU A 1 87 ? -7.270 15.686 4.958 1.00 93.38 87 GLU A N 1
ATOM 699 C CA . GLU A 1 87 ? -8.342 16.665 5.153 1.00 93.38 87 GLU A CA 1
ATOM 700 C C . GLU A 1 87 ? -7.958 17.810 6.111 1.00 93.38 87 GLU A C 1
ATOM 702 O O . GLU A 1 87 ? -8.663 18.817 6.193 1.00 93.38 87 GLU A O 1
ATOM 707 N N . ARG A 1 88 ? -6.847 17.665 6.842 1.00 93.81 88 ARG A N 1
ATOM 708 C CA . ARG A 1 88 ? -6.252 18.670 7.732 1.00 93.81 88 ARG A CA 1
ATOM 709 C C . ARG A 1 88 ? -4.860 19.125 7.280 1.00 93.81 88 ARG A C 1
ATOM 711 O O . ARG A 1 88 ? -4.166 19.779 8.048 1.00 93.81 88 ARG A O 1
ATOM 718 N N . GLY A 1 89 ? -4.468 18.823 6.040 1.00 90.19 89 GLY A N 1
ATOM 719 C CA . GLY A 1 89 ? -3.157 19.175 5.485 1.00 90.19 89 GLY A CA 1
ATOM 720 C C . GLY A 1 89 ? -2.040 18.183 5.821 1.00 90.19 89 GLY A C 1
ATOM 721 O O . GLY A 1 89 ? -0.883 18.443 5.502 1.00 90.19 89 GLY A O 1
ATOM 722 N N . GLY A 1 90 ? -2.368 17.051 6.449 1.00 92.38 90 GLY A N 1
ATOM 723 C CA . GLY A 1 90 ? -1.427 15.969 6.712 1.00 92.38 90 GLY A CA 1
ATOM 724 C C . GLY A 1 90 ? -1.122 15.108 5.481 1.00 92.38 90 GLY A C 1
ATOM 725 O O . GLY A 1 90 ? -1.632 15.323 4.382 1.00 92.38 90 GLY A O 1
ATOM 726 N N . SER A 1 91 ? -0.273 14.097 5.671 1.00 92.81 91 SER A N 1
ATOM 727 C CA . SER A 1 91 ? 0.229 13.235 4.585 1.00 92.81 91 SER A CA 1
ATOM 728 C C . SER A 1 91 ? -0.539 11.921 4.403 1.00 92.81 91 SER A C 1
ATOM 730 O O . SER A 1 91 ? -0.160 11.117 3.553 1.00 92.81 91 SER A O 1
ATOM 732 N N . TYR A 1 92 ? -1.593 11.669 5.183 1.00 94.69 92 TYR A N 1
ATOM 733 C CA . TYR A 1 92 ? -2.243 10.360 5.214 1.00 94.69 92 TYR A CA 1
ATOM 734 C C . TYR A 1 92 ? -3.725 10.409 4.850 1.00 94.69 92 TYR A C 1
ATOM 736 O O . TYR A 1 92 ? -4.481 11.225 5.369 1.00 94.69 92 TYR A O 1
ATOM 744 N N . LEU A 1 93 ? -4.164 9.467 4.017 1.00 94.69 93 LEU A N 1
ATOM 745 C CA . LEU A 1 93 ? -5.581 9.130 3.876 1.00 94.69 93 LEU A CA 1
ATOM 746 C C . LEU A 1 93 ? -5.915 7.966 4.801 1.00 94.69 93 LEU A C 1
ATOM 748 O O . LEU A 1 93 ? -5.197 6.971 4.828 1.00 94.69 93 LEU A O 1
ATOM 752 N N . TYR A 1 94 ? -7.020 8.069 5.529 1.00 96.69 94 TYR A N 1
ATOM 753 C CA . TYR A 1 94 ? -7.486 7.005 6.413 1.00 96.69 94 TYR A CA 1
ATOM 754 C C . TYR A 1 94 ? -8.390 6.049 5.638 1.00 96.69 94 TYR A C 1
ATOM 756 O O . TYR A 1 94 ? -9.294 6.476 4.916 1.00 96.69 94 TYR A O 1
ATOM 764 N N . VAL A 1 95 ? -8.156 4.750 5.793 1.00 96.00 95 VAL A N 1
ATOM 765 C CA . VAL A 1 95 ? -8.870 3.690 5.075 1.00 96.00 95 VAL A CA 1
ATOM 766 C C . VAL A 1 95 ? -9.328 2.601 6.036 1.00 96.00 95 VAL A C 1
ATOM 768 O O . VAL A 1 95 ? -8.713 2.379 7.079 1.00 96.00 95 VAL A O 1
ATOM 771 N N . LEU A 1 96 ? -10.407 1.913 5.675 1.00 95.75 96 LEU A N 1
ATOM 772 C CA . LEU A 1 96 ? -10.864 0.703 6.343 1.00 95.75 96 LEU A CA 1
ATOM 773 C C . LEU A 1 96 ? -10.377 -0.521 5.576 1.00 95.75 96 LEU A C 1
ATOM 775 O O . LEU A 1 96 ? -10.507 -0.606 4.353 1.00 95.75 96 LEU A O 1
ATOM 779 N N . THR A 1 97 ? -9.844 -1.486 6.303 1.00 92.62 97 THR A N 1
ATOM 780 C CA . THR A 1 97 ? -9.467 -2.808 5.804 1.00 92.62 97 THR A CA 1
ATOM 781 C C . THR A 1 97 ? -10.260 -3.880 6.537 1.00 92.62 97 THR A C 1
ATOM 783 O O . THR A 1 97 ? -10.887 -3.596 7.559 1.00 92.62 97 THR A O 1
ATOM 786 N N . ASP A 1 98 ? -10.275 -5.100 5.994 1.00 88.19 98 ASP A N 1
ATOM 787 C CA . ASP A 1 98 ? -10.982 -6.247 6.585 1.00 88.19 98 ASP A CA 1
ATOM 788 C C . ASP A 1 98 ? -12.460 -5.954 6.937 1.00 88.19 98 ASP A C 1
ATOM 790 O O . ASP A 1 98 ? -12.986 -6.365 7.972 1.00 88.19 98 ASP A O 1
ATOM 794 N N . VAL A 1 99 ? -13.147 -5.195 6.073 1.00 90.31 99 VAL A N 1
ATOM 795 C CA . VAL A 1 99 ? -14.506 -4.678 6.333 1.00 90.31 99 VAL A CA 1
ATOM 796 C C . VAL A 1 99 ? -15.565 -5.769 6.507 1.00 90.31 99 VAL A C 1
ATOM 798 O O . VAL A 1 99 ? -16.589 -5.520 7.138 1.00 90.31 99 VAL A O 1
ATOM 801 N N . GLU A 1 100 ? -15.328 -6.962 5.960 1.00 86.38 100 GLU A N 1
ATOM 802 C CA . GLU A 1 100 ? -16.257 -8.096 6.022 1.00 86.38 100 GLU A CA 1
ATOM 803 C C . GLU A 1 100 ? -16.178 -8.858 7.350 1.00 86.38 100 GLU A C 1
ATOM 805 O O . GLU A 1 100 ? -17.157 -9.486 7.750 1.00 86.38 100 GLU A O 1
ATOM 810 N N . LYS A 1 101 ? -15.033 -8.807 8.046 1.00 86.44 101 LYS A N 1
ATOM 811 C CA . LYS A 1 101 ? -14.827 -9.521 9.315 1.00 86.44 101 LYS A CA 1
ATOM 812 C C . LYS A 1 101 ? -14.713 -8.553 10.480 1.00 86.44 101 LYS A C 1
ATOM 814 O O . LYS A 1 101 ? -15.537 -8.573 11.392 1.00 86.44 101 LYS A O 1
ATOM 819 N N . LYS A 1 102 ? -13.684 -7.707 10.458 1.00 89.94 102 LYS A N 1
ATOM 820 C CA . LYS A 1 102 ? -13.392 -6.730 11.505 1.00 89.94 102 LYS A CA 1
ATOM 821 C C . LYS A 1 102 ? -12.740 -5.497 10.891 1.00 89.94 102 LYS A C 1
ATOM 823 O O . LYS A 1 102 ? -11.518 -5.416 10.763 1.00 89.94 102 LYS A O 1
ATOM 828 N N . ALA A 1 103 ? -13.577 -4.507 10.592 1.00 93.56 103 ALA A N 1
ATOM 829 C CA . ALA A 1 103 ? -13.133 -3.245 10.022 1.00 93.56 103 ALA A CA 1
ATOM 830 C C . ALA A 1 103 ? -12.018 -2.607 10.865 1.00 93.56 103 ALA A C 1
ATOM 832 O O . ALA A 1 103 ? -12.219 -2.243 12.029 1.00 93.56 103 ALA A O 1
ATOM 833 N N . THR A 1 104 ? -10.850 -2.468 10.249 1.00 94.94 104 THR A N 1
ATOM 834 C CA . THR A 1 104 ? -9.643 -1.952 10.888 1.00 94.94 104 THR A CA 1
ATOM 835 C C . THR A 1 104 ? -9.191 -0.678 10.185 1.00 94.94 104 THR A C 1
ATOM 837 O O . THR A 1 104 ? -9.115 -0.625 8.960 1.00 94.94 104 THR A O 1
ATOM 840 N N . VAL A 1 105 ? -8.904 0.366 10.957 1.00 96.69 105 VAL A N 1
ATOM 841 C CA . VAL A 1 105 ? -8.411 1.644 10.452 1.00 96.69 105 VAL A CA 1
ATOM 842 C C . VAL A 1 105 ? -6.917 1.538 10.196 1.00 96.69 105 VAL A C 1
ATOM 844 O O . VAL A 1 105 ? -6.129 1.165 11.072 1.00 96.69 105 VAL A O 1
ATOM 847 N N . ARG A 1 106 ? -6.540 1.905 8.976 1.00 96.00 106 ARG A N 1
ATOM 848 C CA . ARG A 1 106 ? -5.165 2.012 8.492 1.00 96.00 106 ARG A CA 1
ATOM 849 C C . ARG A 1 106 ? -5.000 3.296 7.708 1.00 96.00 106 ARG A C 1
ATOM 851 O O . ARG A 1 106 ? -5.975 4.002 7.451 1.00 96.00 106 ARG A O 1
ATOM 858 N N . VAL A 1 107 ? -3.767 3.599 7.332 1.00 95.25 107 VAL A N 1
ATOM 859 C CA . VAL A 1 107 ? -3.480 4.785 6.533 1.00 95.25 107 VAL A CA 1
ATOM 860 C C . VAL A 1 107 ? -2.760 4.461 5.238 1.00 95.25 107 VAL A C 1
ATOM 862 O O . VAL A 1 107 ? -1.950 3.542 5.148 1.00 95.25 107 VAL A O 1
ATOM 865 N N . PHE A 1 108 ? -3.061 5.258 4.230 1.00 93.31 108 PHE A N 1
ATOM 866 C CA . PHE A 1 108 ? -2.338 5.341 2.979 1.00 93.31 108 PHE A CA 1
ATOM 867 C C . PHE A 1 108 ? -1.453 6.587 3.004 1.00 93.31 108 PHE A C 1
ATOM 869 O O . PHE A 1 108 ? -1.947 7.685 3.261 1.00 93.31 108 PHE A O 1
ATOM 876 N N . ASP A 1 109 ? -0.161 6.420 2.728 1.00 91.62 109 ASP A N 1
ATOM 877 C CA . ASP A 1 109 ? 0.802 7.519 2.665 1.00 91.62 109 ASP A CA 1
ATOM 878 C C . ASP A 1 109 ? 0.784 8.194 1.285 1.00 91.62 109 ASP A C 1
ATOM 880 O O . ASP A 1 109 ? 1.224 7.625 0.281 1.00 91.62 109 ASP A O 1
ATOM 884 N N . LEU A 1 110 ? 0.308 9.440 1.235 1.00 90.31 110 LEU A N 1
ATOM 885 C CA . LEU A 1 110 ? 0.230 10.224 0.001 1.00 90.31 110 LEU A CA 1
ATOM 886 C C . LEU A 1 110 ? 1.602 10.549 -0.594 1.00 90.31 110 LEU A C 1
ATOM 888 O O . LEU A 1 110 ? 1.712 10.741 -1.803 1.00 90.31 110 LEU A O 1
ATOM 892 N N . ARG A 1 111 ? 2.671 10.534 0.204 1.00 88.00 111 ARG A N 1
ATOM 893 C CA . ARG A 1 111 ? 4.031 10.786 -0.298 1.00 88.00 111 ARG A CA 1
ATOM 894 C C . ARG A 1 111 ? 4.474 9.701 -1.284 1.00 88.00 111 ARG A C 1
ATOM 896 O O . ARG A 1 111 ? 5.297 9.964 -2.161 1.00 88.00 111 ARG A O 1
ATOM 903 N N . LEU A 1 112 ? 3.924 8.486 -1.172 1.00 89.06 112 LEU A N 1
ATOM 904 C CA . LEU A 1 112 ? 4.130 7.418 -2.155 1.00 89.06 112 LEU A CA 1
ATOM 905 C C . LEU A 1 112 ? 3.403 7.71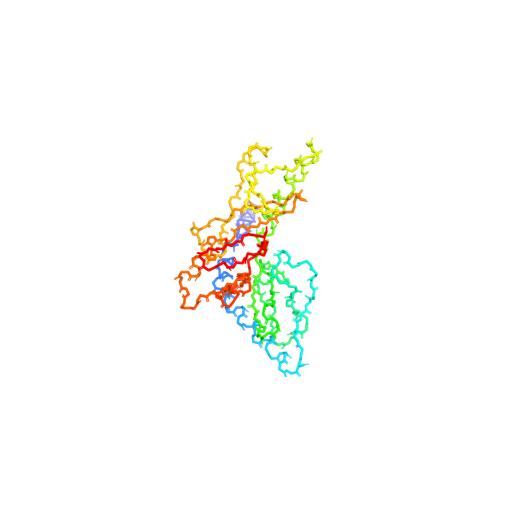8 -3.468 1.00 89.06 112 LEU A C 1
ATOM 907 O O . LEU A 1 112 ? 3.975 7.519 -4.539 1.00 89.06 112 LEU A O 1
ATOM 911 N N . ASN A 1 113 ? 2.176 8.240 -3.394 1.00 89.88 113 ASN A N 1
ATOM 912 C CA . ASN A 1 113 ? 1.397 8.629 -4.570 1.00 89.88 113 ASN A CA 1
ATOM 913 C C . ASN A 1 113 ? 2.141 9.652 -5.430 1.00 89.88 113 ASN A C 1
ATOM 915 O O . ASN A 1 113 ? 2.185 9.497 -6.648 1.00 89.88 113 ASN A O 1
ATOM 919 N N . ASP A 1 114 ? 2.770 10.651 -4.817 1.00 87.94 114 ASP A N 1
ATOM 920 C CA . ASP A 1 114 ? 3.454 11.707 -5.569 1.00 87.94 114 ASP A CA 1
ATOM 921 C C . ASP A 1 114 ? 4.673 11.166 -6.328 1.00 87.94 114 ASP A C 1
ATOM 923 O O . ASP A 1 114 ? 4.883 11.494 -7.499 1.00 87.94 114 ASP A O 1
ATOM 927 N N . LYS A 1 115 ? 5.428 10.249 -5.707 1.00 91.00 115 LYS A N 1
ATOM 928 C CA . LYS A 1 115 ? 6.556 9.562 -6.357 1.00 91.00 115 LYS A CA 1
ATOM 929 C C . LYS A 1 115 ? 6.093 8.685 -7.518 1.00 91.00 115 LYS A C 1
ATOM 931 O O . LYS A 1 115 ? 6.652 8.775 -8.611 1.00 91.00 115 LYS A O 1
ATOM 936 N N . VAL A 1 116 ? 5.053 7.876 -7.302 1.00 93.00 116 VAL A N 1
ATOM 937 C CA . VAL A 1 116 ? 4.509 6.987 -8.339 1.00 93.00 116 VAL A CA 1
ATOM 938 C C . VAL A 1 116 ? 3.916 7.790 -9.496 1.00 93.00 116 VAL A C 1
ATOM 940 O O . VAL A 1 116 ? 4.162 7.438 -10.646 1.00 93.00 116 VAL A O 1
ATOM 943 N N . LYS A 1 117 ? 3.189 8.883 -9.231 1.00 92.00 117 LYS A N 1
ATOM 944 C CA . LYS A 1 117 ? 2.636 9.760 -10.277 1.00 92.00 117 LYS A CA 1
ATOM 945 C C . LYS A 1 117 ? 3.725 10.431 -11.104 1.00 92.00 117 LYS A C 1
ATOM 947 O O . LYS A 1 117 ? 3.689 10.333 -12.326 1.00 92.00 117 LYS A O 1
ATOM 952 N N . THR A 1 118 ? 4.726 11.020 -10.451 1.00 91.69 118 THR A N 1
ATOM 953 C CA . THR A 1 118 ? 5.873 11.638 -11.140 1.00 91.69 118 THR A CA 1
ATOM 954 C C . THR A 1 118 ? 6.563 10.633 -12.065 1.00 91.69 118 THR A C 1
ATOM 956 O O . THR A 1 118 ? 6.943 10.935 -13.196 1.00 91.69 118 THR A O 1
ATOM 959 N N . PHE A 1 119 ? 6.708 9.392 -11.603 1.00 93.88 119 PHE A N 1
ATOM 960 C CA . PHE A 1 119 ? 7.308 8.350 -12.416 1.00 93.88 119 PHE A CA 1
ATOM 961 C C . PHE A 1 119 ? 6.383 7.836 -13.532 1.00 93.88 119 PHE A C 1
ATOM 963 O O . PHE A 1 119 ? 6.855 7.587 -14.643 1.00 93.88 119 PHE A O 1
ATOM 970 N N . ALA A 1 120 ? 5.073 7.752 -13.288 1.00 94.12 120 ALA A N 1
ATOM 971 C CA . ALA A 1 120 ? 4.074 7.435 -14.307 1.00 94.12 120 ALA A CA 1
ATOM 972 C C . ALA A 1 120 ? 4.105 8.441 -15.465 1.00 94.12 120 ALA A C 1
ATOM 974 O O . ALA A 1 120 ? 4.009 8.039 -16.621 1.00 94.12 120 ALA A O 1
ATOM 975 N N . GLU A 1 121 ? 4.306 9.729 -15.177 1.00 93.88 121 GLU A N 1
ATOM 976 C CA . GLU A 1 121 ? 4.477 10.765 -16.202 1.00 93.88 121 GLU A CA 1
ATOM 977 C C . GLU A 1 121 ? 5.717 10.505 -17.065 1.00 93.88 121 GLU A C 1
ATOM 979 O O . GLU A 1 121 ? 5.629 10.538 -18.293 1.00 93.88 121 GLU A O 1
ATOM 984 N N . ARG A 1 122 ? 6.861 10.155 -16.456 1.00 93.75 122 ARG A N 1
ATOM 985 C CA . ARG A 1 122 ? 8.085 9.785 -17.195 1.00 93.75 122 ARG A CA 1
ATOM 986 C C . ARG A 1 122 ? 7.852 8.579 -18.109 1.00 93.75 122 ARG A C 1
ATOM 988 O O . ARG A 1 122 ? 8.275 8.598 -19.265 1.00 93.75 122 ARG A O 1
ATOM 995 N N . VAL A 1 123 ? 7.168 7.550 -17.610 1.00 95.94 123 VAL A N 1
ATOM 996 C CA . VAL A 1 123 ? 6.788 6.363 -18.393 1.00 95.94 123 VAL A CA 1
ATOM 997 C C . VAL A 1 123 ? 5.835 6.737 -19.533 1.00 95.94 123 VAL A C 1
ATOM 999 O O . VAL A 1 123 ? 6.024 6.285 -20.661 1.00 95.94 123 VAL A O 1
ATOM 1002 N N . GLY A 1 124 ? 4.852 7.601 -19.276 1.00 96.50 124 GLY A N 1
ATOM 1003 C CA . GLY A 1 124 ? 3.907 8.087 -20.281 1.00 96.50 124 GLY A CA 1
ATOM 1004 C C . GLY A 1 124 ? 4.586 8.882 -21.398 1.00 96.50 124 GLY A C 1
ATOM 1005 O O . GLY A 1 124 ? 4.316 8.641 -22.572 1.00 96.50 124 GLY A O 1
ATOM 1006 N N . LEU A 1 125 ? 5.527 9.765 -21.055 1.00 95.75 125 LEU A N 1
ATOM 1007 C CA . LEU A 1 125 ? 6.338 10.501 -22.031 1.00 95.75 125 LEU A CA 1
ATOM 1008 C C . LEU A 1 125 ? 7.204 9.566 -22.883 1.00 95.75 125 LEU A C 1
ATOM 1010 O O . LEU A 1 125 ? 7.371 9.802 -24.079 1.00 95.75 125 LEU A O 1
ATOM 1014 N N . TYR A 1 126 ? 7.752 8.502 -22.288 1.00 96.56 126 TYR A N 1
ATOM 1015 C CA . TYR A 1 126 ? 8.474 7.478 -23.042 1.00 96.56 126 TYR A CA 1
ATOM 1016 C C . TYR A 1 126 ? 7.547 6.760 -24.029 1.00 96.56 126 TYR A C 1
ATOM 1018 O O . TYR A 1 126 ? 7.884 6.656 -25.209 1.00 96.56 126 TYR A O 1
ATOM 1026 N N . TYR A 1 127 ? 6.363 6.335 -23.577 1.00 97.56 127 TYR A N 1
ATOM 1027 C CA . TYR A 1 127 ? 5.370 5.682 -24.430 1.00 97.56 127 TYR A CA 1
ATOM 1028 C C . TYR A 1 127 ? 4.956 6.572 -25.609 1.00 97.56 127 TYR A C 1
ATOM 1030 O O . TYR A 1 127 ? 4.975 6.121 -26.748 1.00 97.56 127 TYR A O 1
ATOM 1038 N N . GLN A 1 128 ? 4.683 7.858 -25.370 1.00 97.50 128 GLN A N 1
ATOM 1039 C CA . GLN A 1 128 ? 4.321 8.814 -26.427 1.00 97.50 128 GLN A CA 1
ATOM 1040 C C . GLN A 1 128 ? 5.391 8.964 -27.520 1.00 97.50 128 GLN A C 1
ATOM 1042 O O . GLN A 1 128 ? 5.061 9.287 -28.657 1.00 97.50 128 GLN A O 1
ATOM 1047 N N . ARG A 1 129 ? 6.670 8.760 -27.185 1.00 97.06 129 ARG A N 1
ATOM 1048 C CA . ARG A 1 129 ? 7.791 8.893 -28.129 1.00 97.06 129 ARG A CA 1
ATOM 1049 C C . ARG A 1 129 ? 8.097 7.608 -28.890 1.00 97.06 129 ARG A C 1
ATOM 1051 O O . ARG A 1 129 ? 8.595 7.687 -30.006 1.00 97.06 129 ARG A O 1
ATOM 1058 N N . ASN A 1 130 ? 7.841 6.450 -28.282 1.00 96.94 130 ASN A N 1
ATOM 1059 C CA . ASN A 1 130 ? 8.313 5.160 -28.792 1.00 96.94 130 ASN A CA 1
ATOM 1060 C C . ASN A 1 130 ? 7.180 4.196 -29.176 1.00 96.94 130 ASN A C 1
ATOM 1062 O O . ASN A 1 130 ? 7.451 3.178 -29.800 1.00 96.94 130 ASN A O 1
ATOM 1066 N N . ASN A 1 131 ? 5.925 4.496 -28.818 1.00 96.44 131 ASN A N 1
ATOM 1067 C CA . ASN A 1 131 ? 4.766 3.600 -28.943 1.00 96.44 131 ASN A CA 1
ATOM 1068 C C . ASN A 1 131 ? 4.955 2.229 -28.263 1.00 96.44 131 ASN A C 1
ATOM 1070 O O . ASN A 1 131 ? 4.293 1.255 -28.613 1.00 96.44 131 ASN A O 1
ATOM 1074 N N . GLU A 1 132 ? 5.831 2.159 -27.261 1.00 96.38 132 GLU A N 1
ATOM 1075 C CA . GLU A 1 132 ? 6.030 0.990 -26.410 1.00 96.38 132 GLU A CA 1
ATOM 1076 C C . GLU A 1 132 ? 6.299 1.413 -24.962 1.00 96.38 132 GLU A C 1
ATOM 1078 O O . GLU A 1 132 ? 6.810 2.505 -24.695 1.00 96.38 132 GLU A O 1
ATOM 1083 N N . TYR A 1 133 ? 5.941 0.554 -24.008 1.00 97.56 133 TYR A N 1
ATOM 1084 C CA . TYR A 1 133 ? 6.298 0.756 -22.605 1.00 97.56 133 TYR A CA 1
ATOM 1085 C C . TYR A 1 133 ? 7.753 0.333 -22.349 1.00 97.56 133 TYR A C 1
ATOM 1087 O O . TYR A 1 133 ? 8.265 -0.562 -23.026 1.00 97.56 133 TYR A O 1
ATOM 1095 N N . PRO A 1 134 ? 8.431 0.926 -21.349 1.00 96.38 134 PRO A N 1
ATOM 1096 C CA . PRO A 1 134 ? 9.806 0.587 -20.985 1.00 96.38 134 PRO A CA 1
ATOM 1097 C C . PRO A 1 134 ? 9.861 -0.738 -20.197 1.00 96.38 134 PRO A C 1
ATOM 1099 O O . PRO A 1 134 ? 10.318 -0.778 -19.056 1.00 96.38 134 PRO A O 1
ATOM 1102 N N . LEU A 1 135 ? 9.341 -1.818 -20.784 1.00 96.94 135 LEU A N 1
ATOM 1103 C CA . LEU A 1 135 ? 9.303 -3.146 -20.175 1.00 96.94 135 LEU A CA 1
ATOM 1104 C C . LEU A 1 135 ? 10.715 -3.748 -20.148 1.00 96.94 135 LEU A C 1
ATOM 1106 O O . LEU A 1 135 ? 11.409 -3.748 -21.167 1.00 96.94 135 LEU A O 1
ATOM 1110 N N . GLY A 1 136 ? 11.116 -4.252 -18.983 1.00 95.69 136 GLY A N 1
ATOM 1111 C CA . GLY A 1 136 ? 12.340 -5.016 -18.759 1.00 95.69 136 GLY A CA 1
ATOM 1112 C C . GLY A 1 136 ? 12.056 -6.514 -18.611 1.00 95.69 136 GLY A C 1
ATOM 1113 O O . GLY A 1 136 ? 11.275 -7.095 -19.368 1.00 95.69 136 GLY A O 1
ATOM 1114 N N . THR A 1 137 ? 12.695 -7.151 -17.627 1.00 96.62 137 THR A N 1
ATOM 1115 C CA . THR A 1 137 ? 12.530 -8.583 -17.338 1.00 96.62 137 THR A CA 1
ATOM 1116 C C . THR A 1 137 ? 11.085 -8.908 -16.968 1.00 96.62 137 THR A C 1
ATOM 1118 O O . THR A 1 137 ? 10.488 -8.249 -16.118 1.00 96.62 137 THR A O 1
ATOM 1121 N N . LYS A 1 138 ? 10.515 -9.960 -17.560 1.00 97.25 138 LYS A N 1
ATOM 1122 C CA . LYS A 1 138 ? 9.200 -10.469 -17.159 1.00 97.25 138 LYS A CA 1
ATOM 1123 C C . LYS A 1 138 ? 9.301 -11.162 -15.796 1.00 97.25 138 LYS A C 1
ATOM 1125 O O . LYS A 1 138 ? 10.068 -12.111 -15.663 1.00 97.25 138 LYS A O 1
ATOM 1130 N N . VAL A 1 139 ? 8.519 -10.714 -14.811 1.00 96.69 139 VAL A N 1
ATOM 1131 C CA . VAL A 1 139 ? 8.533 -11.261 -13.435 1.00 96.69 139 VAL A CA 1
ATOM 1132 C C . VAL A 1 139 ? 7.274 -12.046 -13.079 1.00 96.69 139 VAL A C 1
ATOM 1134 O O . VAL A 1 139 ? 7.265 -12.790 -12.103 1.00 96.69 139 VAL A O 1
ATOM 1137 N N . SER A 1 140 ? 6.213 -11.903 -13.871 1.00 95.88 140 SER A N 1
ATOM 1138 C CA . SER A 1 140 ? 4.981 -12.684 -13.760 1.00 95.88 140 SER A CA 1
ATOM 1139 C C . SER A 1 140 ? 4.255 -12.716 -15.112 1.00 95.88 140 SER A C 1
ATOM 1141 O O . SER A 1 140 ? 4.689 -12.041 -16.051 1.00 95.88 140 SER A O 1
ATOM 1143 N N . PRO A 1 141 ? 3.154 -13.474 -15.276 1.00 94.31 141 PRO A N 1
ATOM 1144 C CA . PRO A 1 141 ? 2.369 -13.458 -16.510 1.00 94.31 141 PRO A CA 1
ATOM 1145 C C . PRO A 1 141 ? 1.958 -12.053 -16.968 1.00 94.31 141 PRO A C 1
ATOM 1147 O O . PRO A 1 141 ? 1.966 -11.805 -18.179 1.00 94.31 141 PRO A O 1
ATOM 1150 N N . SER A 1 142 ? 1.656 -11.158 -16.018 1.00 93.25 142 SER A N 1
ATOM 1151 C CA . SER A 1 142 ? 1.097 -9.824 -16.270 1.00 93.25 142 SER A CA 1
ATOM 1152 C C . SER A 1 142 ? 2.019 -8.646 -15.921 1.00 93.25 142 SER A C 1
ATOM 1154 O O . SER A 1 142 ? 1.688 -7.510 -16.266 1.00 93.25 142 SER A O 1
ATOM 1156 N N . LEU A 1 143 ? 3.168 -8.890 -15.275 1.00 97.62 143 LEU A N 1
ATOM 1157 C CA . LEU A 1 143 ? 4.073 -7.846 -14.784 1.00 97.62 143 LEU A CA 1
ATOM 1158 C C . LEU A 1 143 ? 5.524 -8.023 -15.241 1.00 97.62 143 LEU A C 1
ATOM 1160 O O . LEU A 1 143 ? 6.056 -9.130 -15.375 1.00 97.62 143 LEU A O 1
ATOM 1164 N N . TYR A 1 144 ? 6.177 -6.877 -15.400 1.00 97.81 144 TYR A N 1
ATOM 1165 C CA . TYR A 1 144 ? 7.565 -6.725 -15.801 1.00 97.81 144 TYR A CA 1
ATOM 1166 C C . TYR A 1 144 ? 8.286 -5.796 -14.822 1.00 97.81 144 TYR A C 1
ATOM 1168 O O . TYR A 1 144 ? 7.688 -4.883 -14.245 1.00 97.81 144 TYR A O 1
ATOM 1176 N N . GLU A 1 145 ? 9.589 -6.002 -14.672 1.00 95.75 145 GLU A N 1
ATOM 1177 C CA . GLU A 1 145 ? 10.500 -4.952 -14.225 1.00 95.75 145 GLU A CA 1
ATOM 1178 C C . GLU A 1 145 ? 10.508 -3.801 -15.233 1.00 95.75 145 GLU A C 1
ATOM 1180 O O . GLU A 1 145 ? 10.106 -3.949 -16.391 1.00 95.75 145 GLU A O 1
ATOM 1185 N N . ILE A 1 146 ? 11.006 -2.647 -14.805 1.00 94.94 146 ILE A N 1
ATOM 1186 C CA . ILE A 1 146 ? 11.172 -1.497 -15.688 1.00 94.94 146 ILE A CA 1
ATOM 1187 C C . ILE A 1 146 ? 12.600 -1.450 -16.207 1.00 94.94 146 ILE A C 1
ATOM 1189 O O . ILE A 1 146 ? 13.561 -1.493 -15.439 1.00 94.94 146 ILE A O 1
ATOM 1193 N N . ASP A 1 147 ? 12.738 -1.291 -17.519 1.00 95.00 147 ASP A N 1
ATOM 1194 C CA . ASP A 1 147 ? 14.025 -1.013 -18.134 1.00 95.00 147 ASP A CA 1
ATOM 1195 C C . ASP A 1 147 ? 14.392 0.467 -17.932 1.00 95.00 147 ASP A C 1
ATOM 1197 O O . ASP A 1 147 ? 14.034 1.357 -18.710 1.00 95.00 147 ASP A O 1
ATOM 1201 N N . PHE A 1 148 ? 15.140 0.745 -16.865 1.00 93.06 148 PHE A N 1
ATOM 1202 C CA . PHE A 1 148 ? 15.616 2.096 -16.570 1.00 93.06 148 PHE A CA 1
ATOM 1203 C C . PHE A 1 148 ? 16.588 2.644 -17.622 1.00 93.06 148 PHE A C 1
ATOM 1205 O O . PHE A 1 148 ? 16.718 3.866 -17.740 1.00 93.06 148 PHE A O 1
ATOM 1212 N N . LYS A 1 149 ? 17.238 1.795 -18.434 1.00 92.25 149 LYS A N 1
ATOM 1213 C CA . LYS A 1 149 ? 18.113 2.273 -19.517 1.00 92.25 149 LYS A CA 1
ATOM 1214 C C . LYS A 1 149 ? 17.288 2.979 -20.587 1.00 92.25 149 LYS A C 1
ATOM 1216 O O . LYS A 1 149 ? 17.671 4.066 -21.015 1.00 92.25 149 LYS A O 1
ATOM 1221 N N . LYS A 1 150 ? 16.111 2.437 -20.928 1.00 92.94 150 LYS A N 1
ATOM 1222 C CA . LYS A 1 150 ? 15.144 3.074 -21.844 1.00 92.94 150 LYS A CA 1
ATOM 1223 C C . LYS A 1 150 ? 14.662 4.436 -21.343 1.00 92.94 150 LYS A C 1
ATOM 1225 O O . LYS A 1 150 ? 14.373 5.324 -22.140 1.00 92.94 150 LYS A O 1
ATOM 1230 N N . LEU A 1 151 ? 14.607 4.622 -20.026 1.00 91.50 151 LEU A N 1
ATOM 1231 C CA . LEU A 1 151 ? 14.145 5.865 -19.413 1.00 91.50 151 LEU A CA 1
ATOM 1232 C C . LEU A 1 151 ? 15.242 6.918 -19.232 1.00 91.50 151 LEU A C 1
ATOM 1234 O O . LEU A 1 151 ? 14.913 8.052 -18.887 1.00 91.50 151 LEU A O 1
ATOM 1238 N N . GLY A 1 152 ? 16.513 6.593 -19.481 1.00 86.94 152 GLY A N 1
ATOM 1239 C CA . GLY A 1 152 ? 17.642 7.507 -19.279 1.00 86.94 152 GLY A CA 1
ATOM 1240 C C . GLY A 1 152 ? 18.245 7.449 -17.872 1.00 86.94 152 GLY A C 1
ATOM 1241 O O . GLY A 1 152 ? 18.719 8.465 -17.373 1.00 86.94 152 GLY A O 1
ATOM 1242 N N . GLY A 1 153 ? 18.197 6.288 -17.215 1.00 82.56 153 GLY A N 1
ATOM 1243 C CA . GLY A 1 153 ? 18.856 6.030 -15.932 1.00 82.56 153 GLY A CA 1
ATOM 1244 C C . GLY A 1 153 ? 17.900 5.865 -14.752 1.00 82.56 153 GLY A C 1
ATOM 1245 O O . GLY A 1 153 ? 16.676 5.913 -14.902 1.00 82.56 153 GLY A O 1
ATOM 1246 N N . GLU A 1 154 ? 18.486 5.656 -13.572 1.00 75.50 154 GLU A N 1
ATOM 1247 C CA . GLU A 1 154 ? 17.765 5.347 -12.334 1.00 75.50 154 GLU A CA 1
ATOM 1248 C C . GLU A 1 154 ? 16.771 6.447 -11.917 1.00 75.50 154 GLU A C 1
ATOM 1250 O O . GLU A 1 154 ? 16.832 7.605 -12.343 1.00 75.50 154 GLU A O 1
ATOM 1255 N N . VAL A 1 155 ? 15.817 6.063 -11.071 1.00 76.00 155 VAL A N 1
ATOM 1256 C CA . VAL A 1 155 ? 14.863 6.964 -10.412 1.00 76.00 155 VAL A CA 1
ATOM 1257 C C . VAL A 1 155 ? 15.080 6.962 -8.915 1.00 76.00 155 VAL A C 1
ATOM 1259 O O . VAL A 1 155 ? 15.653 6.028 -8.357 1.00 76.00 155 VAL A O 1
ATOM 1262 N N . SER A 1 156 ? 14.561 7.994 -8.251 1.00 76.31 156 SER A N 1
ATOM 1263 C CA . SER A 1 156 ? 14.502 8.029 -6.797 1.00 76.31 156 SER A CA 1
ATOM 1264 C C . SER A 1 156 ? 13.848 6.758 -6.261 1.00 76.31 156 SER A C 1
ATOM 1266 O O . SER A 1 156 ? 12.686 6.459 -6.550 1.00 76.31 156 SER A O 1
ATOM 1268 N N . LYS A 1 157 ? 14.617 6.030 -5.454 1.00 81.69 157 LYS A N 1
ATOM 1269 C CA . LYS A 1 157 ? 14.156 4.850 -4.732 1.00 81.69 157 LYS A CA 1
ATOM 1270 C C . LYS A 1 157 ? 12.996 5.220 -3.809 1.00 81.69 157 LYS A C 1
ATOM 1272 O O . LYS A 1 157 ? 12.992 6.271 -3.153 1.00 81.69 157 LYS A O 1
ATOM 1277 N N . ILE A 1 158 ? 11.999 4.347 -3.754 1.00 89.50 158 ILE A N 1
ATOM 1278 C CA . ILE A 1 158 ? 10.916 4.449 -2.784 1.00 89.50 158 ILE A CA 1
ATOM 1279 C C . ILE A 1 158 ? 11.332 3.637 -1.562 1.00 89.50 158 ILE A C 1
ATOM 1281 O O . ILE A 1 158 ? 11.554 2.439 -1.670 1.00 89.50 158 ILE A O 1
ATOM 1285 N N . LYS A 1 159 ? 11.450 4.276 -0.396 1.00 91.12 159 LYS A N 1
ATOM 1286 C CA . LYS A 1 159 ? 11.649 3.556 0.867 1.00 91.12 159 LYS A CA 1
ATOM 1287 C C . LYS A 1 159 ? 10.379 2.798 1.233 1.00 91.12 159 LYS A C 1
ATOM 1289 O O . LYS A 1 159 ? 9.283 3.322 1.026 1.00 91.12 159 LYS A O 1
ATOM 1294 N N . SER A 1 160 ? 10.535 1.594 1.773 1.00 92.00 160 SER A N 1
ATOM 1295 C CA . SER A 1 160 ? 9.393 0.849 2.292 1.00 92.00 160 SER A CA 1
ATOM 1296 C C . SER A 1 160 ? 8.755 1.610 3.466 1.00 92.00 160 SER A C 1
ATOM 1298 O O . SER A 1 160 ? 9.474 2.115 4.332 1.00 92.00 160 SER A O 1
ATOM 1300 N N . PRO A 1 161 ? 7.412 1.684 3.527 1.00 89.69 161 PRO A N 1
ATOM 1301 C CA . PRO A 1 161 ? 6.698 2.235 4.677 1.00 89.69 161 PRO A CA 1
ATOM 1302 C C . PRO A 1 161 ? 6.797 1.351 5.930 1.00 89.69 161 PRO A C 1
ATOM 1304 O O . PRO A 1 161 ? 6.397 1.777 7.012 1.00 89.69 161 PRO A O 1
ATOM 1307 N N . TYR A 1 162 ? 7.286 0.117 5.786 1.00 91.62 162 TYR A N 1
ATOM 1308 C CA . TYR A 1 162 ? 7.329 -0.888 6.845 1.00 91.62 162 TYR A CA 1
ATOM 1309 C C . TYR A 1 162 ? 8.732 -1.103 7.401 1.00 91.62 162 TYR A C 1
ATOM 1311 O O . TYR A 1 162 ? 8.895 -1.345 8.594 1.00 91.62 162 TYR A O 1
ATOM 1319 N N . HIS A 1 163 ? 9.743 -1.013 6.539 1.00 91.19 163 HIS A N 1
ATOM 1320 C CA . HIS A 1 163 ? 11.120 -1.334 6.879 1.00 91.19 163 HIS A CA 1
ATOM 1321 C C . HIS A 1 163 ? 12.064 -0.293 6.275 1.00 91.19 163 HIS A C 1
ATOM 1323 O O . HIS A 1 163 ? 12.222 -0.210 5.060 1.00 91.19 163 HIS A O 1
ATOM 1329 N N . SER A 1 164 ? 12.702 0.511 7.124 1.00 88.12 164 SER A N 1
ATOM 1330 C CA . SER A 1 164 ? 13.512 1.666 6.703 1.00 88.12 164 SER A CA 1
ATOM 1331 C C . SER A 1 164 ? 14.757 1.300 5.883 1.00 88.12 164 SER A C 1
ATOM 1333 O O . SER A 1 164 ? 15.255 2.119 5.105 1.00 88.12 164 SER A O 1
ATOM 1335 N N . ASP A 1 165 ? 15.250 0.073 6.036 1.00 90.31 165 ASP A N 1
ATOM 1336 C CA . ASP A 1 165 ? 16.370 -0.505 5.296 1.00 90.31 165 ASP A CA 1
ATOM 1337 C C . ASP A 1 165 ? 15.960 -1.109 3.943 1.00 90.31 165 ASP A C 1
ATOM 1339 O O . ASP A 1 165 ? 16.833 -1.414 3.131 1.00 90.31 165 ASP A O 1
ATOM 1343 N N . LEU A 1 166 ? 14.658 -1.251 3.671 1.00 92.75 166 LEU A N 1
ATOM 1344 C CA . LEU A 1 166 ? 14.151 -1.768 2.404 1.00 92.75 166 LEU A CA 1
ATOM 1345 C C . LEU A 1 166 ? 13.736 -0.652 1.444 1.00 92.75 166 LEU A C 1
ATOM 1347 O O . LEU A 1 166 ? 13.275 0.432 1.817 1.00 92.75 166 LEU A O 1
ATOM 1351 N N . GLU A 1 167 ? 13.875 -0.960 0.161 1.00 93.31 167 GLU A N 1
ATOM 1352 C CA . GLU A 1 167 ? 13.436 -0.128 -0.949 1.00 93.31 167 GLU A CA 1
ATOM 1353 C C . GLU A 1 167 ? 12.460 -0.918 -1.816 1.00 93.31 167 GLU A C 1
ATOM 1355 O O . GLU A 1 167 ? 12.695 -2.084 -2.134 1.00 93.31 167 GLU A O 1
ATOM 1360 N N . LEU A 1 168 ? 11.363 -0.269 -2.193 1.00 94.25 168 LEU A N 1
ATOM 1361 C CA . LEU A 1 168 ? 10.361 -0.813 -3.092 1.00 94.25 168 LEU A CA 1
ATOM 1362 C C . LEU A 1 168 ? 10.825 -0.633 -4.533 1.00 94.25 168 LEU A C 1
ATOM 1364 O O . LEU A 1 168 ? 11.227 0.462 -4.943 1.00 94.25 168 LEU A O 1
ATOM 1368 N N . SER A 1 169 ? 10.724 -1.710 -5.303 1.00 93.00 169 SER A N 1
ATOM 1369 C CA . SER A 1 169 ? 10.952 -1.680 -6.746 1.00 93.00 169 SER A CA 1
ATOM 1370 C C . SER A 1 169 ? 9.656 -1.356 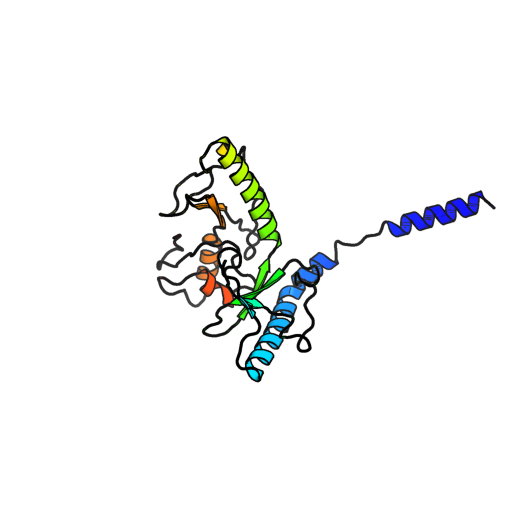-7.481 1.00 93.00 169 SER A C 1
ATOM 1372 O O . SER A 1 169 ? 8.569 -1.731 -7.040 1.00 93.00 169 SER A O 1
ATOM 1374 N N . TYR A 1 170 ? 9.768 -0.668 -8.614 1.00 94.94 170 TYR A N 1
ATOM 1375 C CA . TYR A 1 170 ? 8.632 -0.450 -9.502 1.00 94.94 170 TYR A CA 1
ATOM 1376 C C . TYR A 1 170 ? 8.424 -1.658 -10.413 1.00 94.94 170 TYR A C 1
ATOM 1378 O O . TYR A 1 170 ? 9.379 -2.179 -10.989 1.00 94.94 170 TYR A O 1
ATOM 1386 N N . LEU A 1 171 ? 7.164 -2.034 -10.597 1.00 96.31 171 LEU A N 1
ATOM 1387 C CA . LEU A 1 171 ? 6.719 -2.993 -11.602 1.00 96.31 171 LEU A CA 1
ATOM 1388 C C . LEU A 1 171 ? 5.779 -2.297 -12.584 1.00 96.31 171 LEU A C 1
ATOM 1390 O O . LEU A 1 171 ? 5.122 -1.311 -12.240 1.00 96.31 171 LEU A O 1
ATOM 1394 N N . ILE A 1 172 ? 5.688 -2.829 -13.797 1.00 97.19 172 ILE A N 1
ATOM 1395 C CA . ILE A 1 172 ? 4.828 -2.305 -14.856 1.00 97.19 172 ILE A CA 1
ATOM 1396 C C . ILE A 1 172 ? 4.093 -3.448 -15.563 1.00 97.19 172 ILE A C 1
ATOM 1398 O O . ILE A 1 172 ? 4.660 -4.512 -15.803 1.00 97.19 172 ILE A O 1
ATOM 1402 N N . SER A 1 173 ? 2.817 -3.244 -15.880 1.00 96.75 173 SER A N 1
ATOM 1403 C CA . SER A 1 173 ? 2.053 -4.167 -16.735 1.00 96.75 173 SER A CA 1
ATOM 1404 C C . SER A 1 173 ? 2.284 -3.896 -18.223 1.00 96.75 173 SER A C 1
ATOM 1406 O O . SER A 1 173 ? 2.759 -2.831 -18.613 1.00 96.75 173 SER A O 1
ATOM 1408 N N . ASP A 1 174 ? 1.861 -4.827 -19.074 1.00 93.94 174 ASP A N 1
ATOM 14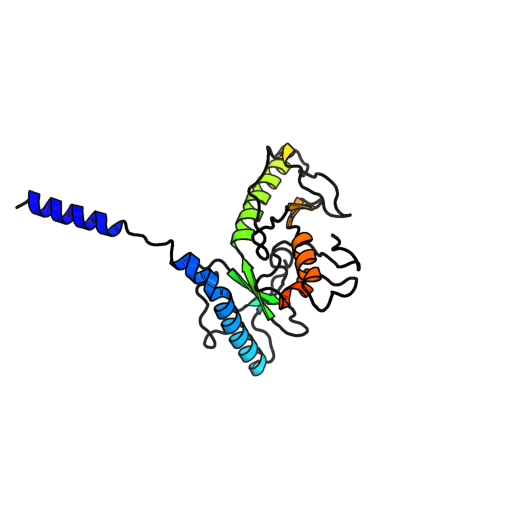09 C CA . ASP A 1 174 ? 1.808 -4.647 -20.533 1.00 93.94 174 ASP A CA 1
ATOM 1410 C C . ASP A 1 174 ? 0.930 -3.460 -20.984 1.00 93.94 174 ASP A C 1
ATOM 1412 O O . ASP A 1 174 ? 1.104 -2.937 -22.082 1.00 93.94 174 ASP A O 1
ATOM 1416 N N . LYS A 1 175 ? 0.026 -2.994 -20.114 1.00 94.44 175 LYS A N 1
ATOM 1417 C CA . LYS A 1 175 ? -0.828 -1.810 -20.299 1.00 94.44 175 LYS A CA 1
ATOM 1418 C C . LYS A 1 175 ? -0.258 -0.531 -19.675 1.00 94.44 175 LYS A C 1
ATOM 1420 O O . LYS A 1 175 ? -0.972 0.461 -19.561 1.00 94.44 175 LYS A O 1
ATOM 1425 N N . GLY A 1 176 ? 0.987 -0.551 -19.198 1.00 94.62 176 GLY A N 1
ATOM 1426 C CA . GLY A 1 176 ? 1.650 0.629 -18.635 1.00 94.62 176 GLY A CA 1
ATOM 1427 C C . GLY A 1 176 ? 1.209 1.022 -17.227 1.00 94.62 176 GLY A C 1
ATOM 1428 O O . GLY A 1 176 ? 1.587 2.085 -16.738 1.00 94.62 176 GLY A O 1
ATOM 1429 N N . VAL A 1 177 ? 0.412 0.189 -16.554 1.00 95.12 177 VAL A N 1
ATOM 1430 C CA . VAL A 1 177 ? 0.009 0.433 -15.163 1.00 95.12 177 VAL A CA 1
ATOM 1431 C C . VAL A 1 177 ? 1.174 0.107 -14.237 1.00 95.12 177 VAL A C 1
ATOM 1433 O O . VAL A 1 177 ? 1.699 -1.006 -14.292 1.00 95.12 177 VAL A O 1
ATOM 1436 N N . LEU A 1 178 ? 1.545 1.070 -13.389 1.00 95.38 178 LEU A N 1
ATOM 1437 C CA . LEU A 1 178 ? 2.617 0.939 -12.404 1.00 95.38 178 LEU A CA 1
ATOM 1438 C C . LEU A 1 178 ? 2.135 0.343 -11.078 1.00 95.38 178 LEU A C 1
ATOM 1440 O O . LEU A 1 178 ? 1.037 0.654 -10.598 1.00 95.38 178 LEU A O 1
ATOM 1444 N N . TYR A 1 179 ? 3.020 -0.443 -10.472 1.00 96.12 179 TYR A N 1
ATOM 1445 C CA . TYR A 1 179 ? 2.863 -1.074 -9.166 1.00 96.12 179 TYR A CA 1
ATOM 1446 C C . TYR A 1 179 ? 4.156 -0.962 -8.352 1.00 96.12 179 TYR A C 1
ATOM 1448 O O . TYR A 1 179 ? 5.227 -0.708 -8.908 1.00 96.12 179 TYR A O 1
ATOM 1456 N N . LEU A 1 180 ? 4.053 -1.183 -7.043 1.00 95.75 180 LEU A N 1
ATOM 1457 C CA . LEU A 1 180 ? 5.199 -1.299 -6.141 1.00 95.75 180 LEU A CA 1
ATOM 1458 C C . LEU A 1 180 ? 5.341 -2.743 -5.655 1.00 95.75 180 LEU A C 1
ATOM 1460 O O . LEU A 1 180 ? 4.360 -3.371 -5.254 1.00 95.75 180 LEU A O 1
ATOM 1464 N N . ASP A 1 181 ? 6.560 -3.272 -5.710 1.00 95.94 181 ASP A N 1
ATOM 1465 C CA . ASP A 1 181 ? 6.873 -4.636 -5.291 1.00 95.94 181 ASP A CA 1
ATOM 1466 C C . ASP A 1 181 ? 7.134 -4.705 -3.778 1.00 95.94 181 ASP A C 1
ATOM 1468 O O . ASP A 1 181 ? 8.186 -4.282 -3.297 1.00 95.94 181 ASP A O 1
ATOM 1472 N N . TYR A 1 182 ? 6.176 -5.271 -3.041 1.00 96.62 182 TYR A N 1
ATOM 1473 C CA . TYR A 1 182 ? 6.241 -5.481 -1.590 1.00 96.62 182 TYR A CA 1
ATOM 1474 C C . TYR A 1 182 ? 6.678 -6.897 -1.189 1.00 96.62 182 TYR A C 1
ATOM 1476 O O . TYR A 1 182 ? 6.612 -7.241 -0.007 1.00 96.62 182 TYR A O 1
ATOM 1484 N N . ARG A 1 183 ? 7.111 -7.760 -2.122 1.00 97.19 183 ARG A N 1
ATOM 1485 C CA . ARG A 1 183 ? 7.436 -9.164 -1.798 1.00 97.19 183 ARG A CA 1
ATOM 1486 C C . ARG A 1 183 ? 8.463 -9.288 -0.669 1.00 97.19 183 ARG A C 1
ATOM 1488 O O . ARG A 1 183 ? 8.298 -10.130 0.211 1.00 97.19 183 ARG A O 1
ATOM 1495 N N . MET A 1 184 ? 9.477 -8.421 -0.648 1.00 96.38 184 MET A N 1
ATOM 1496 C CA . MET A 1 184 ? 10.494 -8.403 0.412 1.00 96.38 184 MET A CA 1
ATOM 1497 C C . MET A 1 184 ? 9.922 -8.005 1.776 1.00 96.38 184 MET A C 1
ATOM 1499 O O . MET A 1 184 ? 10.253 -8.634 2.783 1.00 96.38 184 MET A O 1
ATOM 1503 N N . ASP A 1 185 ? 9.027 -7.013 1.817 1.00 96.06 185 ASP A N 1
ATOM 1504 C CA . ASP A 1 185 ? 8.324 -6.646 3.046 1.00 96.06 185 ASP A CA 1
ATOM 1505 C C . ASP A 1 185 ? 7.472 -7.805 3.552 1.00 96.06 185 ASP A C 1
ATOM 1507 O O . ASP A 1 185 ? 7.578 -8.182 4.719 1.00 96.06 185 ASP A O 1
ATOM 1511 N N . TYR A 1 186 ? 6.674 -8.418 2.671 1.00 97.06 186 TYR A N 1
ATOM 1512 C CA . TYR A 1 186 ? 5.840 -9.557 3.039 1.00 97.06 186 TYR A CA 1
ATOM 1513 C C . TYR A 1 186 ? 6.666 -10.716 3.581 1.00 97.06 186 TYR A C 1
ATOM 1515 O O . TYR A 1 186 ? 6.303 -11.280 4.610 1.00 97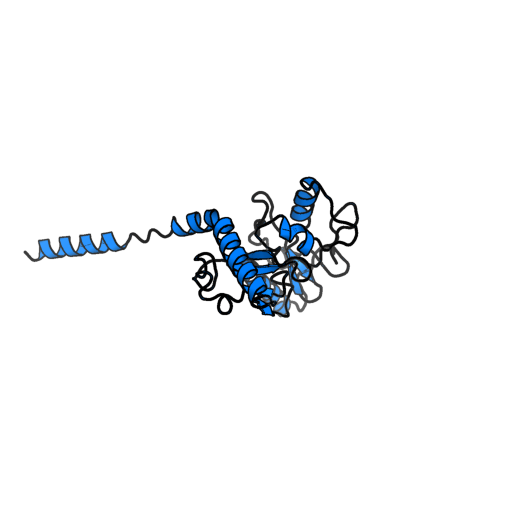.06 186 TYR A O 1
ATOM 1523 N N . MET A 1 187 ? 7.802 -11.034 2.955 1.00 96.38 187 MET A N 1
ATOM 1524 C CA . MET A 1 187 ? 8.698 -12.069 3.466 1.00 96.38 187 MET A CA 1
ATOM 1525 C C . MET A 1 187 ? 9.168 -11.777 4.886 1.00 96.38 187 MET A C 1
ATOM 1527 O O . MET A 1 187 ? 9.161 -12.678 5.724 1.00 96.38 187 MET A O 1
ATOM 1531 N N . ARG A 1 188 ? 9.524 -10.527 5.187 1.00 95.38 188 ARG A N 1
ATOM 1532 C CA . ARG A 1 188 ? 9.968 -10.144 6.528 1.00 95.38 188 ARG A CA 1
ATOM 1533 C C . ARG A 1 188 ? 8.840 -10.240 7.558 1.00 95.38 188 ARG A C 1
ATOM 1535 O O . ARG A 1 188 ? 9.056 -10.798 8.632 1.00 95.38 188 ARG A O 1
ATOM 1542 N N . PHE A 1 189 ? 7.628 -9.794 7.218 1.00 95.44 189 PHE A N 1
ATOM 1543 C CA . PHE A 1 189 ? 6.460 -9.991 8.084 1.00 95.44 189 PHE A CA 1
ATOM 1544 C C . PHE A 1 189 ? 6.171 -11.475 8.326 1.00 95.44 189 PHE A C 1
ATOM 1546 O O . PHE A 1 189 ? 5.952 -11.871 9.465 1.00 95.44 189 PHE A O 1
ATOM 1553 N N . ILE A 1 190 ? 6.209 -12.311 7.285 1.00 95.81 190 ILE A N 1
ATOM 1554 C CA . ILE A 1 190 ? 5.948 -13.757 7.385 1.00 95.81 190 ILE A CA 1
ATOM 1555 C C . ILE A 1 190 ? 7.006 -14.464 8.238 1.00 95.81 190 ILE A C 1
ATOM 1557 O O . ILE A 1 190 ? 6.675 -15.387 8.979 1.00 95.81 190 ILE A O 1
ATOM 1561 N N . GLN A 1 191 ? 8.270 -14.043 8.156 1.00 93.75 191 GLN A N 1
ATOM 1562 C CA . GLN A 1 191 ? 9.351 -14.586 8.983 1.00 93.75 191 GLN A CA 1
ATOM 1563 C C . GLN A 1 191 ? 9.206 -14.210 10.463 1.00 93.75 191 GLN A C 1
ATOM 1565 O O . GLN A 1 191 ? 9.527 -15.024 11.325 1.00 93.75 191 GLN A O 1
ATOM 1570 N N . ALA A 1 192 ? 8.720 -13.001 10.757 1.00 92.56 192 ALA A N 1
ATOM 1571 C CA . ALA A 1 192 ? 8.498 -12.528 12.124 1.00 92.56 192 ALA A CA 1
ATOM 1572 C C . ALA A 1 192 ? 7.157 -12.995 12.726 1.00 92.56 192 ALA A C 1
ATOM 1574 O O . ALA A 1 192 ? 6.979 -12.965 13.946 1.00 92.56 192 ALA A O 1
ATOM 1575 N N . ALA A 1 193 ? 6.198 -13.402 11.893 1.00 90.94 193 ALA A N 1
ATOM 1576 C CA . ALA A 1 193 ? 4.867 -13.789 12.333 1.00 90.94 193 ALA A CA 1
ATOM 1577 C C . ALA A 1 193 ? 4.863 -15.158 13.029 1.00 90.94 193 ALA A C 1
ATOM 1579 O O . ALA A 1 193 ? 5.456 -16.129 12.560 1.00 90.94 193 ALA A O 1
ATOM 1580 N N . LYS A 1 194 ? 4.109 -15.251 14.132 1.00 90.25 194 LYS A N 1
ATOM 1581 C CA . LYS A 1 194 ? 3.839 -16.530 14.811 1.00 90.25 194 LYS A CA 1
ATOM 1582 C C . LYS A 1 194 ? 2.997 -17.464 13.942 1.00 90.25 194 LYS A C 1
ATOM 1584 O O . LYS A 1 194 ? 3.220 -18.669 13.932 1.00 90.25 194 LYS A O 1
ATOM 1589 N N . GLU A 1 195 ? 2.041 -16.890 13.217 1.00 91.06 195 GLU A N 1
ATOM 1590 C CA . GLU A 1 195 ? 1.136 -17.605 12.324 1.00 91.06 195 GLU A CA 1
ATOM 1591 C C . GLU A 1 195 ? 1.385 -17.165 10.885 1.00 91.06 195 GLU A C 1
ATOM 1593 O O . GLU A 1 195 ? 1.318 -15.979 10.555 1.00 91.06 195 GLU A O 1
ATOM 1598 N N . LYS A 1 196 ? 1.688 -18.137 10.024 1.00 93.38 196 LYS A N 1
ATOM 1599 C CA . LYS A 1 196 ? 1.921 -17.897 8.600 1.00 93.38 196 LYS A CA 1
ATOM 1600 C C . LYS A 1 196 ? 0.592 -17.815 7.841 1.00 93.38 196 LYS A C 1
ATOM 1602 O O . LYS A 1 196 ? -0.370 -18.476 8.236 1.00 93.38 196 LYS A O 1
ATOM 1607 N N . PRO A 1 197 ? 0.529 -17.054 6.736 1.00 95.75 197 PRO A N 1
ATOM 1608 C CA . PRO A 1 197 ? -0.649 -17.037 5.880 1.00 95.75 197 PRO A CA 1
ATOM 1609 C C . PRO A 1 197 ? -0.905 -18.422 5.273 1.00 95.75 197 PRO A C 1
ATOM 1611 O O . PRO A 1 197 ? 0.027 -19.166 4.959 1.00 95.75 197 PRO A O 1
ATOM 1614 N N . ALA A 1 198 ? -2.177 -18.755 5.057 1.00 96.81 198 ALA A N 1
ATOM 1615 C CA . ALA A 1 198 ? -2.541 -19.936 4.282 1.00 96.81 198 ALA A CA 1
ATOM 1616 C C . ALA A 1 198 ? -2.142 -19.757 2.807 1.00 96.81 198 ALA A C 1
ATOM 1618 O O . ALA A 1 198 ? -2.073 -18.632 2.301 1.00 96.81 198 ALA A O 1
ATOM 1619 N N . VAL A 1 199 ? -1.913 -20.858 2.093 1.00 97.44 199 VAL A N 1
ATOM 1620 C CA . VAL A 1 199 ? -1.650 -20.821 0.645 1.00 97.44 199 VAL A CA 1
ATOM 1621 C C . VAL A 1 199 ? -2.821 -20.151 -0.084 1.00 97.44 199 VAL A C 1
ATOM 1623 O O . VAL A 1 199 ? -3.985 -20.386 0.233 1.00 97.44 199 VAL A O 1
ATOM 1626 N N . GLY A 1 200 ? -2.509 -19.284 -1.044 1.00 96.75 200 GLY A N 1
ATOM 1627 C CA . GLY A 1 200 ? -3.469 -18.494 -1.814 1.00 96.75 200 GLY A CA 1
ATOM 1628 C C . GLY A 1 200 ? -3.939 -17.204 -1.135 1.00 96.75 200 GLY A C 1
ATOM 1629 O O . GLY A 1 200 ? -4.658 -16.432 -1.771 1.00 96.75 200 GLY A O 1
ATOM 1630 N N . THR A 1 201 ? -3.531 -16.942 0.113 1.00 96.19 201 THR A N 1
ATOM 1631 C CA . THR A 1 201 ? -3.906 -15.719 0.843 1.00 96.19 201 THR A CA 1
ATOM 1632 C C . THR A 1 201 ? -3.361 -14.480 0.141 1.00 96.19 201 THR A C 1
ATOM 1634 O O . THR A 1 201 ? -2.173 -14.428 -0.173 1.00 96.19 201 THR A O 1
ATOM 1637 N N . ASP A 1 202 ? -4.214 -13.470 -0.053 1.00 94.88 202 ASP A N 1
ATOM 1638 C CA . ASP A 1 202 ? -3.796 -12.133 -0.482 1.00 94.88 202 ASP A CA 1
ATOM 1639 C C . ASP A 1 202 ? -3.034 -11.434 0.651 1.00 94.88 202 ASP A C 1
ATOM 1641 O O . ASP A 1 202 ? -3.590 -11.100 1.706 1.00 94.88 202 ASP A O 1
ATOM 1645 N N . LEU A 1 203 ? -1.744 -11.207 0.423 1.00 95.56 203 LEU A N 1
ATOM 1646 C CA . LEU A 1 203 ? -0.833 -10.663 1.421 1.00 95.56 203 LEU A CA 1
ATOM 1647 C C . LEU A 1 203 ? -1.114 -9.193 1.744 1.00 95.56 203 LEU A C 1
ATOM 1649 O O . LEU A 1 203 ? -0.752 -8.737 2.829 1.00 95.56 203 LEU A O 1
ATOM 1653 N N . ARG A 1 204 ? -1.826 -8.469 0.868 1.00 92.38 204 ARG A N 1
ATOM 1654 C CA . ARG A 1 204 ? -2.272 -7.092 1.131 1.00 92.38 204 ARG A CA 1
ATOM 1655 C C . ARG A 1 204 ? -3.268 -7.028 2.285 1.00 92.38 204 ARG A C 1
ATOM 1657 O O . ARG A 1 204 ? -3.215 -6.105 3.091 1.00 92.38 204 ARG A O 1
ATOM 1664 N N . GLN A 1 205 ? -4.156 -8.016 2.375 1.00 89.38 205 GLN A N 1
ATOM 1665 C CA . GLN A 1 205 ? -5.126 -8.112 3.466 1.00 89.38 205 GLN A CA 1
ATOM 1666 C C . GLN A 1 205 ? -4.480 -8.710 4.718 1.00 89.38 205 GLN A C 1
ATOM 1668 O O . GLN A 1 205 ? -4.697 -8.217 5.821 1.00 89.38 205 GLN A O 1
ATOM 1673 N N . TRP A 1 206 ? -3.629 -9.725 4.549 1.00 91.94 206 TRP A N 1
ATOM 1674 C CA . TRP A 1 206 ? -2.971 -10.407 5.666 1.00 91.94 206 TRP A CA 1
ATOM 1675 C C . TRP A 1 206 ? -2.033 -9.503 6.482 1.00 91.94 206 TRP A C 1
ATOM 1677 O O . TRP A 1 206 ? -2.018 -9.592 7.707 1.00 91.94 206 TRP A O 1
ATOM 1687 N N . ILE A 1 207 ? -1.291 -8.597 5.834 1.00 91.25 207 ILE A N 1
ATOM 1688 C CA . ILE A 1 207 ? -0.409 -7.639 6.527 1.00 91.25 207 ILE A CA 1
ATOM 1689 C C . ILE A 1 207 ? -1.188 -6.552 7.279 1.00 91.25 207 ILE A C 1
ATOM 1691 O O . ILE A 1 207 ? -0.657 -5.926 8.192 1.00 91.25 207 ILE A O 1
ATOM 1695 N N . SER A 1 208 ? -2.441 -6.296 6.895 1.00 85.88 208 SER A N 1
ATOM 1696 C CA . SER A 1 208 ? -3.215 -5.169 7.405 1.00 85.88 208 SER A CA 1
ATOM 1697 C C . SER A 1 208 ? -3.307 -5.114 8.938 1.00 85.88 208 SER A C 1
ATOM 1699 O O . SER A 1 208 ? -3.047 -4.051 9.500 1.00 85.88 208 SER A O 1
ATOM 1701 N N . PRO A 1 209 ? -3.592 -6.205 9.675 1.00 86.19 209 PRO A N 1
ATOM 1702 C CA . PRO A 1 209 ? -3.553 -6.173 11.138 1.00 86.19 209 PRO A CA 1
ATOM 1703 C C . PRO A 1 209 ? -2.149 -5.946 11.730 1.00 86.19 209 PRO A C 1
ATOM 1705 O O . PRO A 1 209 ? -2.060 -5.494 12.867 1.00 86.19 209 PRO A O 1
ATOM 1708 N N . LEU A 1 210 ? -1.074 -6.206 10.982 1.00 88.44 210 LEU A N 1
ATOM 1709 C CA . LEU A 1 210 ? 0.319 -6.183 11.454 1.00 88.44 210 LEU A CA 1
ATOM 1710 C C . LEU A 1 210 ? 1.032 -4.839 11.247 1.00 88.44 210 LEU A C 1
ATOM 1712 O O . LEU A 1 210 ? 2.163 -4.670 11.695 1.00 88.44 210 LEU A O 1
ATOM 1716 N N . SER A 1 211 ? 0.400 -3.893 10.556 1.00 90.75 211 SER A N 1
ATOM 1717 C CA . SER A 1 211 ? 0.991 -2.599 10.223 1.00 90.75 211 SER A CA 1
ATOM 1718 C C . SER A 1 211 ? -0.026 -1.475 10.356 1.00 90.75 211 SER A C 1
ATOM 1720 O O . SER A 1 211 ? -1.226 -1.713 10.311 1.00 90.75 211 SER A O 1
ATOM 1722 N N . LEU A 1 212 ? 0.445 -0.237 10.495 1.00 93.06 212 LEU A N 1
ATOM 1723 C CA . LEU A 1 212 ? -0.394 0.965 10.463 1.00 93.06 212 LEU A CA 1
ATOM 1724 C C . LEU A 1 212 ? -0.775 1.369 9.035 1.00 93.06 212 LEU A C 1
ATOM 1726 O O . LEU A 1 212 ? -1.784 2.044 8.828 1.00 93.06 212 LEU A O 1
ATOM 1730 N N . GLN A 1 213 ? 0.030 0.954 8.056 1.00 93.12 213 GLN A N 1
ATOM 1731 C CA . GLN A 1 213 ? -0.047 1.421 6.677 1.00 93.12 213 GLN A CA 1
ATOM 1732 C C . GLN A 1 213 ? -0.509 0.317 5.724 1.00 93.12 213 GLN A C 1
ATOM 1734 O O . GLN A 1 213 ? -0.104 -0.842 5.841 1.00 93.12 213 GLN A O 1
ATOM 1739 N N . VAL A 1 214 ? -1.323 0.682 4.738 1.00 93.88 214 VAL A N 1
ATOM 1740 C CA . VAL A 1 214 ? -1.700 -0.218 3.636 1.00 93.88 214 VAL A CA 1
ATOM 1741 C C . VAL A 1 214 ? -0.616 -0.243 2.550 1.00 93.88 214 VAL A C 1
ATOM 1743 O O . VAL A 1 214 ? 0.058 0.772 2.348 1.00 93.88 214 VAL A O 1
ATOM 1746 N N . PRO A 1 215 ? -0.421 -1.372 1.841 1.00 94.25 215 PRO A N 1
ATOM 1747 C CA . PRO A 1 215 ? 0.633 -1.495 0.836 1.00 94.25 215 PRO A CA 1
ATOM 1748 C C . PRO A 1 215 ? 0.205 -0.788 -0.455 1.00 94.25 215 PRO A C 1
ATOM 1750 O O . PRO A 1 215 ? -0.322 -1.397 -1.383 1.00 94.25 215 PRO A O 1
ATOM 1753 N N . ALA A 1 216 ? 0.356 0.533 -0.469 1.00 92.38 216 ALA A N 1
ATOM 1754 C CA . ALA A 1 216 ? 0.001 1.431 -1.561 1.00 92.38 216 ALA A CA 1
ATOM 1755 C C . ALA A 1 216 ? 0.527 0.941 -2.921 1.00 92.38 216 ALA A C 1
ATOM 1757 O O . ALA A 1 216 ? 1.709 0.654 -3.048 1.00 92.38 216 ALA A O 1
ATOM 1758 N N . TYR A 1 217 ? -0.312 0.892 -3.959 1.00 94.75 217 TYR A N 1
ATOM 1759 C CA . TYR A 1 217 ? 0.075 0.422 -5.304 1.00 94.75 217 TYR A CA 1
ATOM 1760 C C . TYR A 1 217 ? 0.565 -1.033 -5.388 1.00 94.75 217 TYR A C 1
ATOM 1762 O O . TYR A 1 217 ? 1.110 -1.431 -6.421 1.00 94.75 217 TYR A O 1
ATOM 1770 N N . SER A 1 218 ? 0.379 -1.846 -4.346 1.00 95.50 218 SER A N 1
ATOM 1771 C CA . SER A 1 218 ? 0.720 -3.267 -4.412 1.00 95.50 218 SER A CA 1
ATOM 1772 C C . SER A 1 218 ? -0.204 -3.996 -5.399 1.00 95.50 218 SER A C 1
ATOM 1774 O O . SER A 1 218 ? -1.428 -3.797 -5.356 1.00 95.50 218 SER A O 1
ATOM 1776 N N . PRO A 1 219 ? 0.336 -4.849 -6.290 1.00 95.50 219 PRO A N 1
ATOM 1777 C CA . PRO A 1 219 ? -0.484 -5.781 -7.049 1.00 95.50 219 PRO A CA 1
ATOM 1778 C C . PRO A 1 219 ? -1.065 -6.843 -6.101 1.00 95.50 219 PRO A C 1
ATOM 1780 O O . PRO A 1 219 ? -0.711 -6.917 -4.926 1.00 95.50 219 PRO A O 1
ATOM 1783 N N . VAL A 1 220 ? -1.963 -7.699 -6.590 1.00 94.88 220 VAL A N 1
ATOM 1784 C CA . VAL A 1 220 ? -2.457 -8.827 -5.783 1.00 94.88 220 VAL A CA 1
ATOM 1785 C C . VAL A 1 220 ? -1.333 -9.852 -5.623 1.00 94.88 220 VAL A C 1
ATOM 1787 O O . VAL A 1 220 ? -1.142 -10.699 -6.490 1.00 94.88 220 VAL A O 1
ATOM 1790 N N . ILE A 1 221 ? -0.584 -9.762 -4.524 1.00 96.44 221 ILE A N 1
ATOM 1791 C CA . ILE A 1 221 ? 0.497 -10.696 -4.193 1.00 96.44 221 ILE A CA 1
ATOM 1792 C C . ILE A 1 221 ? -0.064 -11.780 -3.280 1.00 96.44 221 ILE A C 1
ATOM 1794 O O . ILE A 1 221 ? -0.617 -11.480 -2.219 1.00 96.44 221 ILE A O 1
ATOM 1798 N N . LYS A 1 222 ? 0.080 -13.042 -3.684 1.00 97.44 222 LYS A N 1
ATOM 1799 C CA . LYS A 1 222 ? -0.412 -14.191 -2.914 1.00 97.44 222 LYS A CA 1
ATOM 1800 C C . LYS A 1 222 ? 0.726 -14.974 -2.286 1.00 97.44 222 LYS A C 1
ATOM 1802 O O . LYS A 1 222 ? 1.848 -14.946 -2.770 1.00 97.44 222 LYS A O 1
ATOM 1807 N N . TRP A 1 223 ? 0.431 -15.694 -1.214 1.00 97.81 223 TRP A N 1
ATOM 1808 C CA . TRP A 1 223 ? 1.354 -16.675 -0.647 1.00 97.81 223 TRP A CA 1
ATOM 1809 C C . TRP A 1 223 ? 1.224 -18.029 -1.348 1.00 97.81 223 TRP A C 1
ATOM 1811 O O . TRP A 1 223 ? 0.107 -18.531 -1.455 1.00 97.81 223 TRP A O 1
ATOM 1821 N N . ASP A 1 224 ? 2.322 -18.654 -1.777 1.00 96.88 224 ASP A N 1
ATOM 1822 C CA . ASP A 1 224 ? 2.283 -20.003 -2.378 1.00 96.88 224 ASP A CA 1
ATOM 1823 C C . ASP A 1 224 ? 2.624 -21.143 -1.393 1.00 96.88 224 ASP A C 1
ATOM 1825 O O . ASP A 1 224 ? 2.463 -22.317 -1.718 1.00 96.88 224 ASP A O 1
ATOM 1829 N N . GLY A 1 225 ? 3.052 -20.806 -0.171 1.00 96.31 225 GLY A N 1
ATOM 1830 C CA . GLY A 1 225 ? 3.555 -21.759 0.829 1.00 96.31 225 GLY A CA 1
ATOM 1831 C C . GLY A 1 225 ? 5.045 -21.599 1.141 1.00 96.31 225 GLY A C 1
ATOM 1832 O O . GLY A 1 225 ? 5.487 -21.992 2.223 1.00 96.31 225 GLY A O 1
ATOM 1833 N N . LYS A 1 226 ? 5.803 -20.987 0.231 1.00 95.75 226 LYS A N 1
ATOM 1834 C CA . LYS A 1 226 ? 7.253 -20.801 0.300 1.00 95.75 226 LYS A CA 1
ATOM 1835 C C . LYS A 1 226 ? 7.665 -19.349 0.063 1.00 95.75 226 LYS A C 1
ATOM 1837 O O . LYS A 1 226 ? 8.550 -18.864 0.769 1.00 95.75 226 LYS A O 1
ATOM 1842 N N . GLU A 1 227 ? 7.047 -18.673 -0.899 1.00 96.12 227 GLU A N 1
ATOM 1843 C CA . GLU A 1 227 ? 7.346 -17.297 -1.273 1.00 96.12 227 GLU A CA 1
ATOM 1844 C C . GLU A 1 227 ? 6.105 -16.504 -1.748 1.00 96.12 227 GLU A C 1
ATOM 1846 O O . GLU A 1 227 ? 5.052 -17.072 -2.057 1.00 96.12 227 GLU A O 1
ATOM 1851 N N . PRO A 1 228 ? 6.178 -15.160 -1.774 1.00 97.25 228 PRO A N 1
ATOM 1852 C CA . PRO A 1 228 ? 5.124 -14.314 -2.306 1.00 97.25 228 PRO A CA 1
ATOM 1853 C C . PRO A 1 228 ? 5.166 -14.301 -3.837 1.00 97.25 228 PRO A C 1
ATOM 1855 O O . PRO A 1 228 ? 6.179 -13.936 -4.439 1.00 97.25 228 PRO A O 1
ATOM 1858 N N . ILE A 1 229 ? 4.041 -14.624 -4.465 1.00 97.06 229 ILE A N 1
ATOM 1859 C CA . ILE A 1 229 ? 3.893 -14.711 -5.918 1.00 97.06 229 ILE A CA 1
ATOM 1860 C C . ILE A 1 229 ? 3.116 -13.514 -6.477 1.00 97.06 229 ILE A C 1
ATOM 1862 O O . ILE A 1 229 ? 2.075 -13.116 -5.948 1.00 97.06 229 ILE A O 1
ATOM 1866 N N . LEU A 1 230 ? 3.652 -12.937 -7.555 1.00 96.56 230 LEU A N 1
ATOM 1867 C CA . LEU A 1 230 ? 3.021 -11.880 -8.351 1.00 96.56 230 LEU A CA 1
ATOM 1868 C C . LEU A 1 230 ? 1.921 -12.465 -9.268 1.00 96.56 230 LEU A C 1
ATOM 1870 O O . LEU A 1 230 ? 1.994 -13.650 -9.601 1.00 96.56 230 LEU A O 1
ATOM 1874 N N . PRO A 1 231 ? 0.928 -11.659 -9.693 1.00 92.88 231 PRO A N 1
ATOM 1875 C CA . PRO A 1 231 ? -0.195 -12.111 -10.522 1.00 92.88 231 PRO A CA 1
ATOM 1876 C C . PRO A 1 231 ? 0.155 -12.392 -11.991 1.00 92.88 231 PRO A C 1
ATOM 1878 O O . PRO A 1 231 ? 0.975 -11.655 -12.591 1.00 92.88 231 PRO A O 1
#

InterPro domains:
  IPR059543 YphF, N-terminal domain [PF27610] (35-109)